Protein AF-A0A3N5T4Q2-F1 (afdb_monomer_lite)

Radius of gyration: 25.0 Å; chains: 1; bounding box: 55×41×97 Å

Foldseek 3Di:
DVVVVVVPPPPVPPDDFQPDADPVRHGDHDDDLLVVLLCLLQPQDCDDDPVDHNVVSLVVLLVSLLVCLQPPVPSLLVSLLCCVPVSVGALSSLLSLLNNVVSPLVSSLVCVCSRQPAQVSLQSSQVCQCDPSHPDHQDPSNLVSSLVVLLVDALVRLVVQLDDDPGGGPLNSCVVSVRDHPDLLSVLSNCCSNPVPCSVVPHDCVSRVVVVVVVVVVVVVVPDDDD

Structure (mmCIF, N/CA/C/O backbone):
data_AF-A0A3N5T4Q2-F1
#
_entry.id   AF-A0A3N5T4Q2-F1
#
loop_
_atom_site.group_PDB
_atom_site.id
_atom_site.type_symbol
_atom_site.label_atom_id
_atom_site.label_alt_id
_atom_site.label_comp_id
_atom_site.label_asym_id
_atom_site.label_entity_id
_atom_site.label_seq_id
_atom_site.pdbx_PDB_ins_code
_atom_site.Cartn_x
_atom_site.Cartn_y
_atom_site.Cartn_z
_atom_site.occupancy
_atom_site.B_iso_or_equiv
_atom_site.auth_seq_id
_atom_site.auth_comp_id
_atom_site.auth_asym_id
_atom_site.auth_atom_id
_atom_site.pdbx_PDB_model_num
ATOM 1 N N . MET A 1 1 ? 29.858 -24.734 -57.777 1.00 49.41 1 MET A N 1
ATOM 2 C CA . MET A 1 1 ? 29.505 -24.842 -56.340 1.00 49.41 1 MET A CA 1
ATOM 3 C C . MET A 1 1 ? 28.605 -23.717 -55.814 1.00 49.41 1 MET A C 1
ATOM 5 O O . MET A 1 1 ? 27.871 -23.967 -54.870 1.00 49.41 1 MET A O 1
ATOM 9 N N . ALA A 1 2 ? 28.557 -22.532 -56.439 1.00 50.44 2 ALA A N 1
ATOM 10 C CA . ALA A 1 2 ? 27.717 -21.407 -55.989 1.00 50.44 2 ALA A CA 1
ATOM 11 C C . ALA A 1 2 ? 26.186 -21.649 -56.023 1.00 50.44 2 ALA A C 1
ATOM 13 O O . ALA A 1 2 ? 25.445 -20.974 -55.324 1.00 50.44 2 ALA A O 1
ATOM 14 N N . ARG A 1 3 ? 25.703 -22.638 -56.790 1.00 52.69 3 ARG A N 1
ATOM 15 C CA . ARG A 1 3 ? 24.266 -22.946 -56.961 1.00 52.69 3 ARG A CA 1
ATOM 16 C C . ARG A 1 3 ? 23.651 -23.853 -55.881 1.00 52.69 3 ARG A C 1
ATOM 18 O O . ARG A 1 3 ? 22.444 -24.060 -55.895 1.00 52.69 3 ARG A O 1
ATOM 25 N N . VAL A 1 4 ? 24.462 -24.423 -54.984 1.00 51.88 4 VAL A N 1
ATOM 26 C CA . VAL A 1 4 ? 23.983 -25.317 -53.904 1.00 51.88 4 VAL A CA 1
ATOM 27 C C . VAL A 1 4 ? 23.662 -24.531 -52.628 1.00 51.88 4 VAL A C 1
ATOM 29 O O . VAL A 1 4 ? 22.754 -24.904 -51.893 1.00 51.88 4 VAL A O 1
ATOM 32 N N . LEU A 1 5 ? 24.346 -23.405 -52.405 1.00 48.56 5 LEU A N 1
ATOM 33 C CA . LEU A 1 5 ? 24.173 -22.566 -51.214 1.00 48.56 5 LEU A CA 1
ATOM 34 C C . LEU A 1 5 ? 22.866 -21.756 -51.219 1.00 48.56 5 LEU A C 1
ATOM 36 O O . LEU A 1 5 ? 22.391 -21.394 -50.154 1.00 48.56 5 LEU A O 1
ATOM 40 N N . ASP A 1 6 ? 22.267 -21.527 -52.389 1.00 49.66 6 ASP A N 1
ATOM 41 C CA . ASP A 1 6 ? 21.032 -20.739 -52.549 1.00 49.66 6 ASP A CA 1
ATOM 42 C C . ASP A 1 6 ? 19.752 -21.565 -52.287 1.00 49.66 6 ASP A C 1
ATOM 44 O O . ASP A 1 6 ? 18.675 -21.026 -52.051 1.00 49.66 6 ASP A O 1
ATOM 48 N N . LYS A 1 7 ? 19.859 -22.905 -52.312 1.00 50.28 7 LYS A N 1
ATOM 49 C CA . LYS A 1 7 ? 18.736 -23.830 -52.056 1.00 50.28 7 LYS A CA 1
ATOM 50 C C . LYS A 1 7 ? 18.492 -24.103 -50.574 1.00 50.28 7 LYS A C 1
ATOM 52 O O . LYS A 1 7 ? 17.395 -24.511 -50.204 1.00 50.28 7 LYS A O 1
AT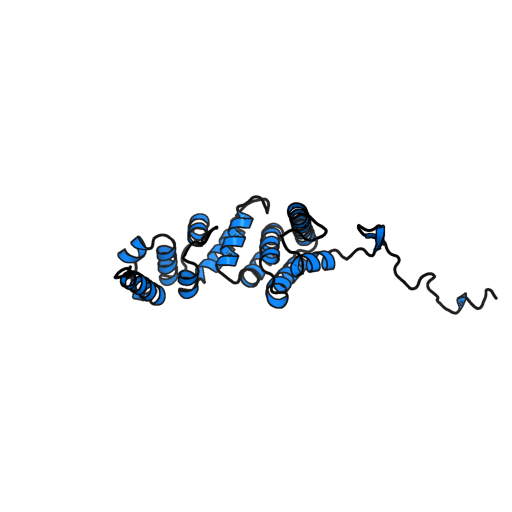OM 57 N N . PHE A 1 8 ? 19.494 -23.882 -49.733 1.00 55.12 8 PHE A N 1
ATOM 58 C CA . PHE A 1 8 ? 19.323 -23.897 -48.292 1.00 55.12 8 PHE A CA 1
ATOM 59 C C . PHE A 1 8 ? 19.179 -22.449 -47.866 1.00 55.12 8 PHE A C 1
ATOM 61 O O . PHE A 1 8 ? 20.144 -21.698 -47.929 1.00 55.12 8 PHE A O 1
ATOM 68 N N . ASN A 1 9 ? 17.976 -22.058 -47.453 1.00 50.41 9 ASN A N 1
ATOM 69 C CA . ASN A 1 9 ? 17.659 -20.745 -46.897 1.00 50.41 9 ASN A CA 1
ATOM 70 C C . ASN A 1 9 ? 18.360 -20.561 -45.531 1.00 50.41 9 ASN A C 1
ATOM 72 O O . ASN A 1 9 ? 17.732 -20.417 -44.483 1.00 50.41 9 ASN A O 1
ATOM 76 N N . LEU A 1 10 ? 19.689 -20.660 -45.527 1.00 53.88 10 LEU A N 1
ATOM 77 C CA . LEU A 1 10 ? 20.561 -20.427 -44.396 1.00 53.88 10 LEU A CA 1
ATOM 78 C C . LEU A 1 10 ? 20.582 -18.918 -44.222 1.00 53.88 10 LEU A C 1
ATOM 80 O O . LEU A 1 10 ? 21.396 -18.215 -44.823 1.00 53.88 10 LEU A O 1
ATOM 84 N N . ARG A 1 11 ? 19.651 -18.410 -43.405 1.00 51.59 11 ARG A N 1
ATOM 85 C CA . ARG A 1 11 ? 19.789 -17.086 -42.794 1.00 51.59 11 ARG A CA 1
ATOM 86 C C . ARG A 1 11 ? 21.253 -16.953 -42.374 1.00 51.59 11 ARG A C 1
ATOM 88 O O . ARG A 1 11 ? 21.720 -17.760 -41.574 1.00 51.59 11 ARG A O 1
ATOM 95 N N . LYS A 1 12 ? 21.978 -15.980 -42.946 1.00 55.22 12 LYS A N 1
ATOM 96 C CA . LYS A 1 12 ? 23.439 -15.828 -42.777 1.00 55.22 12 LYS A CA 1
ATOM 97 C C . LYS A 1 12 ? 23.883 -15.813 -41.309 1.00 55.22 12 LYS A C 1
ATOM 99 O O . LYS A 1 12 ? 25.033 -16.129 -41.043 1.00 55.22 12 LYS A O 1
ATOM 104 N N . HIS A 1 13 ? 22.971 -15.547 -40.374 1.00 56.22 13 HIS A N 1
ATOM 105 C CA . HIS A 1 13 ? 23.073 -15.978 -38.983 1.00 56.22 13 HIS A CA 1
ATOM 106 C C . HIS A 1 13 ? 21.688 -16.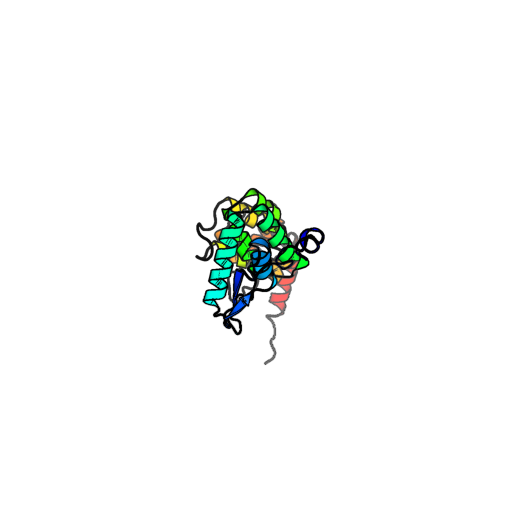445 -38.495 1.00 56.22 13 HIS A C 1
ATOM 108 O O . HIS A 1 13 ? 20.766 -15.630 -38.474 1.00 56.22 13 HIS A O 1
ATOM 114 N N . PRO A 1 14 ? 21.493 -17.724 -38.119 1.00 59.47 14 PRO A N 1
ATOM 115 C CA . PRO A 1 14 ? 20.212 -18.200 -37.584 1.00 59.47 14 PRO A CA 1
ATOM 116 C C . PRO A 1 14 ? 19.947 -17.717 -36.148 1.00 59.47 14 PRO A C 1
ATOM 118 O O . PRO A 1 14 ? 18.832 -17.865 -35.654 1.00 59.47 14 PRO A O 1
ATOM 121 N N . TYR A 1 15 ? 20.950 -17.121 -35.499 1.00 66.88 15 TYR A N 1
ATOM 122 C CA . TYR A 1 15 ? 20.890 -16.638 -34.124 1.00 66.88 15 TYR A CA 1
ATOM 123 C C . TYR A 1 15 ? 20.860 -15.112 -34.075 1.00 66.88 15 TYR A C 1
ATOM 125 O O . TYR A 1 15 ? 21.542 -14.440 -34.856 1.00 66.88 15 TYR A O 1
ATOM 133 N N . VAL A 1 16 ? 20.092 -14.579 -33.123 1.00 74.19 16 VAL A N 1
ATOM 134 C CA . VAL A 1 16 ? 20.125 -13.159 -32.762 1.00 74.19 16 VAL A CA 1
ATOM 135 C C . VAL A 1 16 ? 21.537 -12.834 -32.272 1.00 74.19 16 VAL A C 1
ATOM 137 O O . VAL A 1 16 ? 22.106 -13.577 -31.471 1.00 74.19 16 VAL A O 1
ATOM 140 N N . ARG A 1 17 ? 22.135 -11.760 -32.796 1.00 80.62 17 ARG A N 1
ATOM 141 C CA . ARG A 1 17 ? 23.439 -11.287 -32.321 1.00 80.62 17 ARG A CA 1
ATOM 142 C C . ARG A 1 17 ? 23.249 -10.538 -31.010 1.00 80.62 17 ARG A C 1
ATOM 144 O O . ARG A 1 17 ? 22.280 -9.801 -30.874 1.00 80.62 17 ARG A O 1
ATOM 151 N N . ALA A 1 18 ? 24.189 -10.724 -30.091 1.00 84.50 18 ALA A N 1
ATOM 152 C CA . ALA A 1 18 ? 24.268 -9.918 -28.883 1.00 84.50 18 ALA A CA 1
ATOM 153 C C . ALA A 1 18 ? 24.311 -8.427 -29.250 1.00 84.50 18 ALA A C 1
ATOM 155 O O . ALA A 1 18 ? 25.052 -8.025 -30.151 1.00 84.50 18 ALA A O 1
ATOM 156 N N . ASP A 1 19 ? 23.508 -7.636 -28.555 1.00 87.50 19 ASP A N 1
ATOM 157 C CA . ASP A 1 19 ? 23.305 -6.202 -28.763 1.00 87.50 19 ASP A CA 1
ATOM 158 C C . ASP A 1 19 ? 23.772 -5.367 -27.558 1.00 87.50 19 ASP A C 1
ATOM 160 O O . ASP A 1 19 ? 23.730 -4.138 -27.599 1.00 87.50 19 ASP A O 1
ATOM 164 N N . ARG A 1 20 ? 24.292 -6.015 -26.504 1.00 87.00 20 ARG A N 1
ATOM 165 C CA . ARG A 1 20 ? 24.829 -5.360 -25.305 1.00 87.00 20 ARG A CA 1
ATOM 166 C C . ARG A 1 20 ? 26.083 -6.063 -24.780 1.00 87.00 20 ARG A C 1
ATOM 168 O O . ARG A 1 20 ? 26.328 -7.231 -25.068 1.00 87.00 20 ARG A O 1
ATOM 175 N N . ILE A 1 21 ? 26.860 -5.377 -23.946 1.00 88.25 21 ILE A N 1
ATOM 176 C CA . ILE A 1 21 ? 27.983 -5.946 -23.186 1.00 88.25 21 ILE A CA 1
ATOM 177 C C . ILE A 1 21 ? 27.629 -5.902 -21.693 1.00 88.25 21 ILE A C 1
ATOM 179 O O . ILE A 1 21 ? 27.076 -4.907 -21.219 1.00 88.25 21 ILE A O 1
ATOM 183 N N . ASN A 1 22 ? 27.884 -6.989 -20.962 1.00 87.25 22 ASN A N 1
ATOM 184 C CA . ASN A 1 22 ? 27.646 -7.048 -19.518 1.00 87.25 22 ASN A CA 1
ATOM 185 C C . ASN A 1 22 ? 28.765 -6.318 -18.729 1.00 87.25 22 ASN A C 1
ATOM 187 O O . ASN A 1 22 ? 29.771 -5.929 -19.322 1.00 87.25 22 ASN A O 1
ATOM 191 N N . PRO A 1 23 ? 28.632 -6.129 -17.402 1.00 80.62 23 PRO A N 1
ATOM 192 C CA . PRO A 1 23 ? 29.663 -5.458 -16.598 1.00 80.62 23 PRO A CA 1
ATOM 193 C C . PRO A 1 23 ? 31.059 -6.105 -16.661 1.00 80.62 23 PRO A C 1
ATOM 195 O O . PRO A 1 23 ? 32.055 -5.415 -16.488 1.00 80.62 23 PRO A O 1
ATOM 198 N N . GLU A 1 24 ? 31.131 -7.401 -16.967 1.00 86.62 24 GLU A N 1
ATOM 199 C CA . GLU A 1 24 ? 32.369 -8.183 -17.098 1.00 86.62 24 GLU A CA 1
ATOM 200 C C . GLU A 1 24 ? 32.948 -8.168 -18.530 1.00 86.62 24 GLU A C 1
ATOM 202 O O . GLU A 1 24 ? 33.890 -8.892 -18.840 1.00 86.62 24 GLU A O 1
ATOM 207 N N . GLY A 1 25 ? 32.384 -7.369 -19.443 1.00 86.31 25 GLY A N 1
ATOM 208 C CA . GLY A 1 25 ? 32.911 -7.216 -20.802 1.00 86.31 25 GLY A CA 1
ATOM 209 C C . GLY A 1 25 ? 32.484 -8.298 -21.801 1.00 86.31 25 GLY A C 1
ATOM 210 O O . GLY A 1 25 ? 32.987 -8.319 -22.925 1.00 86.31 25 GLY A O 1
ATOM 211 N N . PHE A 1 26 ? 31.540 -9.175 -21.449 1.00 88.75 26 PHE A N 1
ATOM 212 C CA . PHE A 1 26 ? 31.077 -10.260 -22.321 1.00 88.75 26 PHE A CA 1
ATOM 213 C C . PHE A 1 26 ? 29.796 -9.906 -23.100 1.00 88.75 26 PHE A C 1
ATOM 215 O O . PHE A 1 26 ? 28.945 -9.169 -22.586 1.00 88.75 26 PHE A O 1
ATOM 222 N N . PRO A 1 27 ? 29.610 -10.452 -24.323 1.00 89.94 27 PRO A N 1
ATOM 223 C CA . PRO A 1 27 ? 28.394 -10.252 -25.110 1.00 89.94 27 PRO A CA 1
ATOM 224 C C . PRO A 1 27 ? 27.130 -10.703 -24.367 1.00 89.94 27 PRO A C 1
ATOM 226 O O . PRO A 1 27 ? 27.091 -11.770 -23.759 1.00 89.94 27 PRO A O 1
ATOM 229 N N . SER A 1 28 ? 26.079 -9.894 -24.447 1.00 87.00 28 SER A N 1
ATOM 230 C CA . SER A 1 28 ? 24.795 -10.096 -23.773 1.00 87.00 28 SER A CA 1
ATOM 231 C C . SER A 1 28 ? 23.635 -9.555 -24.615 1.00 87.00 28 SER A C 1
ATOM 233 O O . SER A 1 28 ? 23.850 -8.891 -25.630 1.00 87.00 28 SER A O 1
ATOM 235 N N . PHE A 1 29 ? 22.409 -9.858 -24.189 1.00 86.25 29 PHE A N 1
ATOM 236 C CA . PHE A 1 29 ? 21.184 -9.454 -24.876 1.00 86.25 29 PHE A CA 1
ATOM 237 C C . PHE A 1 29 ? 20.414 -8.412 -24.068 1.00 86.25 29 PHE A C 1
ATOM 239 O O . PHE A 1 29 ? 20.303 -8.526 -22.841 1.00 86.25 29 PHE A O 1
ATOM 246 N N . GLN A 1 30 ? 19.859 -7.418 -24.751 1.00 85.00 30 GLN A N 1
ATOM 247 C CA . GLN A 1 30 ? 18.925 -6.474 -24.170 1.00 85.00 30 GLN A CA 1
ATOM 248 C C . GLN A 1 30 ? 17.564 -7.149 -23.967 1.00 85.00 30 GLN A C 1
ATOM 250 O O . GLN A 1 30 ? 17.015 -7.782 -24.866 1.00 85.00 30 GLN A O 1
ATOM 255 N N . ARG A 1 31 ? 17.029 -7.030 -22.749 1.00 85.94 31 ARG A N 1
ATOM 256 C CA . ARG A 1 31 ? 15.659 -7.459 -22.445 1.00 85.94 31 ARG A CA 1
ATOM 257 C C . ARG A 1 31 ? 14.670 -6.473 -23.048 1.00 85.94 31 ARG A C 1
ATOM 259 O O . ARG A 1 31 ? 14.986 -5.287 -23.155 1.00 85.94 31 ARG A O 1
ATOM 266 N N . SER A 1 32 ? 13.474 -6.955 -23.375 1.00 90.81 32 SER A N 1
ATOM 267 C CA . SER A 1 32 ? 12.349 -6.055 -23.644 1.00 90.81 32 SER A CA 1
ATOM 268 C C . SER A 1 32 ? 12.025 -5.205 -22.410 1.00 90.81 32 SER A C 1
ATOM 270 O O . SER A 1 32 ? 12.337 -5.592 -21.277 1.00 90.81 32 SER A O 1
ATOM 272 N N . ASP A 1 33 ? 11.384 -4.054 -22.616 1.00 90.62 33 ASP A N 1
ATOM 273 C CA . ASP A 1 33 ? 10.972 -3.171 -21.519 1.00 90.62 33 ASP A CA 1
ATOM 274 C C . ASP A 1 33 ? 10.011 -3.904 -20.563 1.00 90.62 33 ASP A C 1
ATOM 276 O O . ASP A 1 33 ? 10.106 -3.759 -19.343 1.00 90.62 33 ASP A O 1
ATOM 280 N N . GLU A 1 34 ? 9.118 -4.736 -21.103 1.00 93.88 34 GLU A N 1
ATOM 281 C CA . GLU A 1 34 ? 8.175 -5.573 -20.362 1.00 93.88 34 GLU A CA 1
ATOM 282 C C . GLU A 1 34 ? 8.878 -6.621 -19.495 1.00 93.88 34 GLU A C 1
ATOM 284 O O . GLU A 1 34 ? 8.552 -6.770 -18.314 1.00 93.88 34 GLU A O 1
ATOM 289 N N . GLU A 1 35 ? 9.857 -7.336 -20.054 1.00 92.44 35 GLU A N 1
ATOM 290 C CA . GLU A 1 35 ? 10.643 -8.327 -19.314 1.00 92.44 35 GLU A CA 1
ATOM 291 C C . GLU A 1 35 ? 11.520 -7.669 -18.254 1.00 92.44 35 GLU A C 1
ATOM 293 O O . GLU A 1 35 ? 11.611 -8.182 -17.140 1.00 92.44 35 GLU A O 1
ATOM 298 N N . ALA A 1 36 ? 12.142 -6.529 -18.566 1.00 90.94 36 ALA A N 1
ATOM 299 C CA . ALA A 1 36 ? 12.924 -5.763 -17.603 1.00 90.94 36 ALA A CA 1
ATOM 300 C C . ALA A 1 36 ? 12.044 -5.282 -16.439 1.00 90.94 36 ALA A C 1
ATOM 302 O O . ALA A 1 36 ? 12.432 -5.400 -15.275 1.00 90.94 36 ALA A O 1
ATOM 303 N N . TYR A 1 37 ? 10.829 -4.811 -16.735 1.00 95.00 37 TYR A N 1
ATOM 304 C CA . TYR A 1 37 ? 9.871 -4.393 -15.718 1.00 95.00 37 TYR A CA 1
ATOM 305 C C . TYR A 1 37 ? 9.411 -5.558 -14.836 1.00 95.00 37 TYR A C 1
ATOM 307 O O . TYR A 1 37 ? 9.404 -5.440 -13.611 1.00 95.00 37 TYR A O 1
ATOM 315 N N . LEU A 1 38 ? 9.069 -6.703 -15.434 1.00 94.75 38 LEU A N 1
ATOM 316 C CA . LEU A 1 38 ? 8.696 -7.904 -14.685 1.00 94.75 38 LEU A CA 1
ATOM 317 C C . LEU A 1 38 ? 9.852 -8.440 -13.843 1.00 94.75 38 LEU A C 1
ATOM 319 O O . LEU A 1 38 ? 9.634 -8.821 -12.696 1.00 94.75 38 LEU A O 1
ATOM 323 N N . GLN A 1 39 ? 11.073 -8.438 -14.379 1.00 91.25 39 GLN A N 1
ATOM 324 C CA . GLN A 1 39 ? 12.263 -8.817 -13.628 1.00 91.25 39 GLN A CA 1
ATOM 325 C C . GLN A 1 39 ? 12.399 -7.931 -12.389 1.00 91.25 39 GLN A C 1
ATOM 327 O O . GLN A 1 39 ? 12.512 -8.446 -11.281 1.00 91.25 39 GLN A O 1
ATOM 332 N N . VAL A 1 40 ? 12.307 -6.608 -12.543 1.00 90.44 40 VAL A N 1
ATOM 333 C CA . VAL A 1 40 ? 12.393 -5.702 -11.395 1.00 90.44 40 VAL A CA 1
ATOM 334 C C . VAL A 1 40 ? 11.270 -5.938 -10.391 1.00 90.44 40 VAL A C 1
ATOM 336 O O . VAL A 1 40 ? 11.532 -6.038 -9.195 1.00 90.44 40 VAL A O 1
ATOM 339 N N . LEU A 1 41 ? 10.037 -6.118 -10.860 1.00 92.69 41 LEU A N 1
ATOM 340 C CA . LEU A 1 41 ? 8.903 -6.390 -9.983 1.00 92.69 41 LEU A CA 1
ATOM 341 C C . LEU A 1 41 ? 9.041 -7.683 -9.175 1.00 92.69 41 LEU A C 1
ATOM 343 O O . LEU A 1 41 ? 8.506 -7.734 -8.072 1.00 92.69 41 LEU A O 1
ATOM 347 N N . LEU A 1 42 ? 9.687 -8.713 -9.732 1.00 91.69 42 LEU A N 1
ATOM 348 C CA . LEU A 1 42 ? 9.719 -10.069 -9.175 1.00 91.69 42 LEU A CA 1
ATOM 349 C C . LEU A 1 42 ? 11.018 -10.417 -8.450 1.00 91.69 42 LEU A C 1
ATOM 351 O O . LEU A 1 42 ? 11.008 -11.288 -7.585 1.00 91.69 42 LEU A O 1
ATOM 355 N N . THR A 1 43 ? 12.134 -9.793 -8.824 1.00 82.56 43 THR A N 1
ATOM 356 C CA . THR A 1 43 ? 13.463 -10.200 -8.349 1.00 82.56 43 THR A CA 1
ATOM 357 C C . THR A 1 43 ? 14.264 -9.073 -7.720 1.00 82.56 43 THR A C 1
ATOM 359 O O . THR A 1 43 ? 15.320 -9.348 -7.158 1.00 82.56 43 THR A O 1
ATOM 362 N N . ASN A 1 44 ? 13.839 -7.811 -7.839 1.00 68.81 44 ASN A N 1
ATOM 363 C CA . ASN A 1 44 ? 14.636 -6.706 -7.318 1.00 68.81 44 ASN A CA 1
ATOM 364 C C . ASN A 1 44 ? 14.450 -6.559 -5.804 1.00 68.81 44 ASN A C 1
ATOM 366 O O . ASN A 1 44 ? 13.367 -6.209 -5.325 1.00 68.81 44 ASN A O 1
ATOM 370 N N . THR A 1 45 ? 15.530 -6.786 -5.059 1.00 61.94 45 THR A N 1
ATOM 371 C CA . THR A 1 45 ? 15.640 -6.376 -3.663 1.00 61.94 45 THR A CA 1
ATOM 372 C C . THR A 1 45 ? 15.936 -4.884 -3.621 1.00 61.94 45 THR A C 1
ATOM 374 O O . THR A 1 45 ? 16.918 -4.429 -4.193 1.00 61.94 45 THR A O 1
ATOM 377 N N . LEU A 1 46 ? 15.123 -4.113 -2.899 1.00 58.34 46 LEU A N 1
ATOM 378 C CA . LEU A 1 46 ? 15.399 -2.690 -2.662 1.00 58.34 46 LEU A CA 1
ATOM 379 C C . LEU A 1 46 ? 16.650 -2.458 -1.791 1.00 58.34 46 LEU A C 1
ATOM 381 O O . LEU A 1 46 ? 16.994 -1.314 -1.550 1.00 58.34 46 LEU A O 1
ATOM 385 N N . THR A 1 47 ? 17.309 -3.530 -1.339 1.00 52.28 47 THR A N 1
ATOM 386 C CA . THR A 1 47 ? 18.605 -3.567 -0.651 1.00 52.28 47 THR A CA 1
ATOM 387 C C . THR A 1 47 ? 19.726 -3.941 -1.628 1.00 52.28 47 THR A C 1
ATOM 389 O O . THR A 1 47 ? 19.488 -4.683 -2.585 1.00 52.28 47 THR A O 1
ATOM 392 N N . GLY A 1 48 ? 20.956 -3.480 -1.375 1.00 42.44 48 GLY A N 1
ATOM 393 C CA . GLY A 1 48 ? 22.116 -3.739 -2.242 1.00 42.44 48 GLY A CA 1
ATOM 394 C C . GLY A 1 48 ? 22.342 -5.222 -2.587 1.00 42.44 48 GLY A C 1
ATOM 395 O O . GLY A 1 48 ? 22.104 -6.112 -1.770 1.00 42.44 48 GLY A O 1
ATOM 396 N N . THR A 1 49 ? 22.832 -5.483 -3.803 1.00 53.81 49 THR A N 1
ATOM 397 C CA . THR A 1 49 ? 23.263 -6.820 -4.258 1.00 53.81 49 THR A CA 1
ATOM 398 C C . THR A 1 49 ? 24.772 -6.831 -4.507 1.00 53.81 49 THR A C 1
ATOM 400 O O . THR A 1 49 ? 25.412 -5.782 -4.508 1.00 53.81 49 THR A O 1
ATOM 403 N N . PHE A 1 50 ? 25.358 -8.007 -4.759 1.00 40.91 50 PHE A N 1
ATOM 404 C CA . PHE A 1 50 ? 26.805 -8.171 -4.979 1.00 40.91 50 PHE A CA 1
ATOM 405 C C . PHE A 1 50 ? 27.389 -7.239 -6.064 1.00 40.91 50 PHE A C 1
ATOM 407 O O . PHE A 1 50 ? 28.557 -6.874 -5.980 1.00 40.91 50 PHE A O 1
ATOM 414 N N . TYR A 1 51 ? 26.581 -6.819 -7.048 1.00 40.66 51 TYR A N 1
ATOM 415 C CA . TYR A 1 51 ? 27.018 -5.989 -8.180 1.00 40.66 51 TYR A CA 1
ATOM 416 C C . TYR A 1 51 ? 26.442 -4.564 -8.198 1.00 40.66 51 TYR A C 1
ATOM 418 O O . TYR A 1 51 ? 26.766 -3.805 -9.109 1.00 40.66 51 TYR A O 1
ATOM 426 N N . ALA A 1 52 ? 25.578 -4.185 -7.249 1.00 52.62 52 ALA A N 1
ATOM 427 C CA . ALA A 1 52 ? 24.908 -2.885 -7.290 1.00 52.62 52 ALA A CA 1
ATOM 428 C C . ALA A 1 52 ? 24.604 -2.324 -5.896 1.00 52.62 52 ALA A C 1
ATOM 430 O O . ALA A 1 52 ? 24.112 -3.029 -5.010 1.00 52.62 52 ALA A O 1
ATOM 431 N N . GLN A 1 53 ? 24.869 -1.025 -5.733 1.00 58.00 53 GLN A N 1
ATOM 432 C CA . GLN A 1 53 ? 24.569 -0.281 -4.511 1.00 58.00 53 GLN A CA 1
ATOM 433 C C . GLN A 1 53 ? 23.059 -0.039 -4.374 1.00 58.00 53 GLN A C 1
ATOM 435 O O . GLN A 1 53 ? 22.343 0.109 -5.364 1.00 58.00 53 GLN A O 1
ATOM 440 N N . GLU A 1 54 ? 22.587 0.043 -3.131 1.00 60.91 54 GLU A N 1
ATOM 441 C CA . GLU A 1 54 ? 21.169 0.191 -2.776 1.00 60.91 54 GLU A CA 1
ATOM 442 C C . GLU A 1 54 ? 20.494 1.400 -3.447 1.00 60.91 54 GLU A C 1
ATOM 444 O O . GLU A 1 54 ? 19.413 1.283 -4.023 1.00 60.91 54 GLU A O 1
ATOM 449 N N . SER A 1 55 ? 21.172 2.550 -3.462 1.00 69.25 55 SER A N 1
ATOM 450 C CA . SER A 1 55 ? 20.670 3.781 -4.082 1.00 69.25 55 SER A CA 1
ATOM 451 C C . SER A 1 55 ? 20.516 3.666 -5.601 1.00 69.25 55 SER A C 1
ATOM 453 O O . SER A 1 55 ? 19.555 4.194 -6.160 1.00 69.25 55 SER A O 1
ATOM 455 N N . GLN A 1 56 ? 21.424 2.950 -6.267 1.00 74.38 56 GLN A N 1
ATOM 456 C CA . GLN A 1 56 ? 21.379 2.750 -7.713 1.00 74.38 56 GLN A CA 1
ATOM 457 C C . GLN A 1 56 ? 20.232 1.810 -8.104 1.00 74.38 56 GLN A C 1
ATOM 459 O O . GLN A 1 56 ? 19.450 2.142 -8.993 1.00 74.38 56 GLN A O 1
ATOM 464 N N . LEU A 1 57 ? 20.079 0.679 -7.404 1.00 75.69 57 LEU A N 1
ATOM 465 C CA . LEU A 1 57 ? 18.980 -0.265 -7.646 1.00 75.69 57 LEU A CA 1
ATOM 466 C C . LEU A 1 57 ? 17.614 0.384 -7.428 1.00 75.69 57 LEU A C 1
ATOM 468 O O . LEU A 1 57 ? 16.683 0.144 -8.199 1.00 75.69 57 LEU A O 1
ATOM 472 N N . LEU A 1 58 ? 17.503 1.231 -6.402 1.00 80.75 58 LEU A N 1
ATOM 473 C CA . LEU A 1 58 ? 16.300 2.008 -6.151 1.00 80.75 58 LEU A CA 1
ATOM 474 C C . LEU A 1 58 ? 16.015 2.971 -7.311 1.00 80.75 58 LEU A C 1
ATOM 476 O O . LEU A 1 58 ? 14.909 2.957 -7.846 1.00 80.75 58 LEU A O 1
ATOM 480 N N . GLN A 1 59 ? 16.997 3.769 -7.741 1.00 84.62 59 GLN A N 1
ATOM 481 C CA . GLN A 1 59 ? 16.825 4.717 -8.849 1.00 84.62 59 GLN A CA 1
ATOM 482 C C . GLN A 1 59 ? 16.429 4.027 -10.159 1.00 84.62 59 GLN A C 1
ATOM 484 O O . GLN A 1 59 ? 15.506 4.483 -10.836 1.00 84.62 59 GLN A O 1
ATOM 489 N N . GLU A 1 60 ? 17.070 2.906 -10.494 1.00 85.25 60 GLU A N 1
ATOM 490 C CA . GLU A 1 60 ? 16.729 2.102 -11.672 1.00 85.25 60 GLU A CA 1
ATOM 491 C C . GLU A 1 60 ? 15.294 1.557 -11.585 1.00 85.25 60 GLU A C 1
ATOM 493 O O . GLU A 1 60 ? 14.534 1.632 -12.555 1.00 85.25 60 GLU A O 1
ATOM 498 N N . SER A 1 61 ? 14.881 1.086 -10.403 1.00 88.38 61 SER A N 1
ATOM 499 C CA . SER A 1 61 ? 13.516 0.612 -10.151 1.00 88.38 61 SER A CA 1
ATOM 500 C C . SER A 1 61 ? 12.476 1.718 -10.347 1.00 88.38 61 SER A C 1
ATOM 502 O O . SER A 1 61 ? 11.470 1.526 -11.034 1.00 88.38 61 SER A O 1
ATOM 504 N N . LEU A 1 62 ? 12.729 2.902 -9.782 1.00 90.44 62 LEU A N 1
ATOM 505 C CA . LEU A 1 62 ? 11.843 4.061 -9.901 1.00 90.44 62 LEU A CA 1
ATOM 506 C C . LEU A 1 62 ? 11.727 4.536 -11.354 1.00 90.44 62 LEU A C 1
ATOM 508 O O . LEU A 1 62 ? 10.619 4.796 -11.828 1.00 90.44 62 LEU A O 1
ATOM 512 N N . ALA A 1 63 ? 12.840 4.575 -12.091 1.00 92.12 63 ALA A N 1
ATOM 513 C CA . ALA A 1 63 ? 12.847 4.927 -13.508 1.00 92.12 63 ALA A CA 1
ATOM 514 C C . ALA A 1 63 ? 12.031 3.936 -14.355 1.00 92.12 63 ALA A C 1
ATOM 516 O O . ALA A 1 63 ? 11.301 4.343 -15.264 1.00 92.12 63 ALA A O 1
ATOM 517 N N . LEU A 1 64 ? 12.099 2.640 -14.040 1.00 93.44 64 LEU A N 1
ATOM 518 C CA . LEU A 1 64 ? 11.313 1.618 -14.729 1.00 93.44 64 LEU A CA 1
ATOM 519 C C . LEU A 1 64 ? 9.815 1.747 -14.442 1.00 93.44 64 LEU A C 1
ATOM 521 O O . LEU A 1 64 ? 9.026 1.689 -15.387 1.00 93.44 64 LEU A O 1
ATOM 525 N N . HIS A 1 65 ? 9.412 1.997 -13.191 1.00 94.94 65 HIS A N 1
ATOM 526 C CA . HIS A 1 65 ? 8.013 2.306 -12.866 1.00 94.94 65 HIS A CA 1
ATOM 527 C C . HIS A 1 65 ? 7.515 3.545 -13.603 1.00 94.94 65 HIS A C 1
ATOM 529 O O . HIS A 1 65 ? 6.446 3.498 -14.216 1.00 94.94 65 HIS A O 1
ATOM 535 N N . ALA A 1 66 ? 8.295 4.627 -13.593 1.00 94.62 66 ALA A N 1
ATOM 536 C CA . ALA A 1 66 ? 7.963 5.850 -14.309 1.00 94.62 66 ALA A CA 1
ATOM 537 C C . ALA A 1 66 ? 7.789 5.598 -15.815 1.00 94.62 66 ALA A C 1
ATOM 539 O O . ALA A 1 66 ? 6.758 5.961 -16.376 1.00 94.62 66 ALA A O 1
ATOM 540 N N . SER A 1 67 ? 8.748 4.933 -16.472 1.00 95.81 67 SER A N 1
ATOM 541 C CA . SER A 1 67 ? 8.661 4.710 -17.922 1.00 95.81 67 SER A CA 1
ATOM 542 C C . SER A 1 67 ? 7.526 3.755 -18.289 1.00 95.81 67 SER A C 1
ATOM 544 O O . SER A 1 67 ? 6.782 4.022 -19.230 1.00 95.81 67 SER A O 1
ATOM 546 N N . MET A 1 68 ? 7.357 2.655 -17.545 1.00 97.19 68 MET A N 1
ATOM 547 C CA . MET A 1 68 ? 6.374 1.631 -17.889 1.00 97.19 68 MET A CA 1
ATOM 548 C C . MET A 1 68 ? 4.949 2.133 -17.684 1.00 97.19 68 MET A C 1
ATOM 550 O O . MET A 1 68 ? 4.106 1.932 -18.553 1.00 97.19 68 MET A O 1
ATOM 554 N N . THR A 1 69 ? 4.684 2.847 -16.589 1.00 96.44 69 THR A N 1
ATOM 555 C CA . THR A 1 69 ? 3.349 3.415 -16.348 1.00 96.44 69 THR A CA 1
ATOM 556 C C . THR A 1 69 ? 2.967 4.492 -17.362 1.00 96.44 69 THR A C 1
ATOM 558 O O . THR A 1 69 ? 1.786 4.624 -17.656 1.00 96.44 69 THR A O 1
ATOM 561 N N . GLN A 1 70 ? 3.929 5.218 -17.941 1.00 96.25 70 GLN A N 1
ATOM 562 C CA . GLN A 1 70 ? 3.656 6.196 -19.001 1.00 96.25 70 GLN A CA 1
ATOM 563 C C . GLN A 1 70 ? 3.470 5.548 -20.377 1.00 96.25 70 GLN A C 1
ATOM 565 O O . GLN A 1 70 ? 2.612 5.967 -21.149 1.00 96.25 70 GLN A O 1
ATOM 570 N N . ARG A 1 71 ? 4.274 4.528 -20.696 1.00 97.12 71 ARG A N 1
ATOM 571 C CA . ARG A 1 71 ? 4.275 3.874 -22.012 1.00 97.12 71 ARG A CA 1
ATOM 572 C C . ARG A 1 71 ? 3.109 2.900 -22.185 1.00 97.12 71 ARG A C 1
ATOM 574 O O . ARG A 1 71 ? 2.421 2.952 -23.198 1.00 97.12 71 ARG A O 1
ATOM 581 N N . ASP A 1 72 ? 2.912 2.007 -21.216 1.00 97.88 72 ASP A N 1
ATOM 582 C CA . ASP A 1 72 ? 1.838 1.009 -21.217 1.00 97.88 72 ASP A CA 1
ATOM 583 C C . ASP A 1 72 ? 1.282 0.824 -19.789 1.00 97.88 72 ASP A C 1
ATOM 585 O O . ASP A 1 72 ? 1.614 -0.137 -19.078 1.00 97.88 72 ASP A O 1
ATOM 589 N N . PRO A 1 73 ? 0.402 1.739 -19.337 1.00 97.88 73 PRO A N 1
ATOM 590 C CA . PRO A 1 73 ? -0.211 1.646 -18.014 1.00 97.88 73 PRO A CA 1
ATOM 591 C C . PRO A 1 73 ? -1.053 0.374 -17.847 1.00 97.88 73 PRO A C 1
ATOM 593 O O . PRO A 1 73 ? -1.189 -0.133 -16.731 1.00 97.88 73 PRO A O 1
ATOM 596 N N . ALA A 1 74 ? -1.600 -0.182 -18.934 1.00 98.38 74 ALA A N 1
ATOM 597 C CA . ALA A 1 74 ? -2.399 -1.398 -18.880 1.00 98.38 74 ALA A CA 1
ATOM 598 C C . ALA A 1 74 ? -1.526 -2.627 -18.595 1.00 98.38 74 ALA A C 1
ATOM 600 O O . ALA A 1 74 ? -1.911 -3.471 -17.777 1.00 98.38 74 ALA A O 1
ATOM 601 N N . PHE A 1 75 ? -0.360 -2.737 -19.237 1.00 98.44 75 PHE A N 1
ATOM 602 C CA . PHE A 1 75 ? 0.636 -3.752 -18.908 1.00 98.44 75 PHE A CA 1
ATOM 603 C C . PHE A 1 75 ? 1.147 -3.571 -17.482 1.00 98.44 75 PHE A C 1
ATOM 605 O O . PHE A 1 75 ? 1.110 -4.532 -16.710 1.00 98.44 75 PHE A O 1
ATOM 612 N N . ALA A 1 76 ? 1.513 -2.342 -17.095 1.00 98.31 76 ALA A N 1
ATOM 613 C CA . ALA A 1 76 ? 1.967 -2.041 -15.741 1.00 98.31 76 ALA A CA 1
ATOM 614 C C . ALA A 1 76 ? 0.950 -2.512 -14.690 1.00 98.31 76 ALA A C 1
ATOM 616 O O . ALA A 1 76 ? 1.301 -3.256 -13.778 1.00 98.31 76 ALA A O 1
ATOM 617 N N . ALA A 1 77 ? -0.330 -2.167 -14.855 1.00 98.62 77 ALA A N 1
ATOM 618 C CA . ALA A 1 77 ? -1.398 -2.556 -13.937 1.00 98.62 77 ALA A CA 1
ATOM 619 C C . ALA A 1 77 ? -1.536 -4.084 -13.796 1.00 98.62 77 ALA A C 1
ATOM 621 O O . ALA A 1 77 ? -1.655 -4.595 -12.679 1.00 98.62 77 ALA A O 1
ATOM 622 N N . ARG A 1 78 ? -1.489 -4.833 -14.908 1.00 98.56 78 ARG A N 1
ATOM 623 C CA . ARG A 1 78 ? -1.534 -6.308 -14.872 1.00 98.56 78 ARG A CA 1
ATOM 624 C C . ARG A 1 78 ? -0.295 -6.892 -14.192 1.00 98.56 78 ARG A C 1
ATOM 626 O O . ARG A 1 78 ? -0.432 -7.802 -13.376 1.00 98.56 78 ARG A O 1
ATOM 633 N N . ALA A 1 79 ? 0.883 -6.355 -14.497 1.00 98.25 79 ALA A N 1
ATOM 634 C CA . ALA A 1 79 ? 2.153 -6.801 -13.939 1.00 98.25 79 ALA A CA 1
ATOM 635 C C . ALA A 1 79 ? 2.229 -6.576 -12.419 1.00 98.25 79 ALA A C 1
ATOM 637 O O . ALA A 1 79 ? 2.649 -7.476 -11.699 1.00 98.25 79 ALA A O 1
ATOM 638 N N . LEU A 1 80 ? 1.744 -5.436 -11.912 1.00 98.44 80 LEU A N 1
ATOM 639 C CA . LEU A 1 80 ? 1.687 -5.148 -10.470 1.00 98.44 80 LEU A CA 1
ATOM 640 C C . LEU A 1 80 ? 0.806 -6.151 -9.722 1.00 98.44 80 LEU A C 1
ATOM 642 O O . LEU A 1 80 ? 1.206 -6.698 -8.694 1.00 98.44 80 LEU A O 1
ATOM 646 N N . VAL A 1 81 ? -0.381 -6.434 -10.263 1.00 98.50 81 VAL A N 1
ATOM 647 C CA . VAL A 1 81 ? -1.293 -7.431 -9.690 1.00 98.50 81 VAL A CA 1
ATOM 648 C C . VAL A 1 81 ? -0.659 -8.820 -9.710 1.00 98.50 81 VAL A C 1
ATOM 650 O O . VAL A 1 81 ? -0.737 -9.534 -8.711 1.00 98.50 81 VAL A O 1
ATOM 653 N N . TYR A 1 82 ? -0.024 -9.201 -10.820 1.00 98.25 82 TYR A N 1
ATOM 654 C CA . TYR A 1 82 ? 0.667 -10.483 -10.935 1.00 98.25 82 TYR A CA 1
ATOM 655 C C . TYR A 1 82 ? 1.803 -10.603 -9.912 1.00 98.25 82 TYR A C 1
ATOM 657 O O . TYR A 1 82 ? 1.846 -11.569 -9.152 1.00 98.25 82 TYR A O 1
ATOM 665 N N . ALA A 1 83 ? 2.674 -9.599 -9.828 1.00 96.75 83 ALA A N 1
ATOM 666 C CA . ALA A 1 83 ? 3.789 -9.584 -8.891 1.00 96.75 83 ALA A CA 1
ATOM 667 C C . ALA A 1 83 ? 3.318 -9.658 -7.433 1.00 96.75 83 ALA A C 1
ATOM 669 O O . ALA A 1 83 ? 3.919 -10.380 -6.641 1.00 96.75 83 ALA A O 1
ATOM 670 N N . ARG A 1 84 ? 2.206 -8.992 -7.086 1.00 96.75 84 ARG A N 1
ATOM 671 C CA . ARG A 1 84 ? 1.646 -9.051 -5.731 1.00 96.75 84 ARG A CA 1
ATOM 672 C C . ARG A 1 84 ? 1.066 -10.418 -5.376 1.00 96.75 84 ARG A C 1
ATOM 674 O O . ARG A 1 84 ? 1.310 -10.911 -4.282 1.00 96.75 84 ARG A O 1
ATOM 681 N N . ASN A 1 85 ? 0.270 -10.996 -6.275 1.00 96.88 85 ASN A N 1
ATOM 682 C CA . ASN A 1 85 ? -0.589 -12.141 -5.950 1.00 96.88 85 ASN A CA 1
ATOM 683 C C . ASN A 1 85 ? 0.025 -13.496 -6.330 1.00 96.88 85 ASN A C 1
ATOM 685 O O . ASN A 1 85 ? -0.233 -14.488 -5.660 1.00 96.88 85 ASN A O 1
ATOM 689 N N . ALA A 1 86 ? 0.819 -13.547 -7.401 1.00 95.94 86 ALA A N 1
ATOM 690 C CA . ALA A 1 86 ? 1.491 -14.762 -7.866 1.00 95.94 86 ALA A CA 1
ATOM 691 C C . ALA A 1 86 ? 3.003 -14.706 -7.612 1.00 95.94 86 ALA A C 1
ATOM 693 O O . ALA A 1 86 ? 3.600 -15.702 -7.217 1.00 95.94 86 ALA A O 1
ATOM 694 N N . GLY A 1 87 ? 3.612 -13.529 -7.789 1.00 92.00 87 GLY A N 1
ATOM 695 C CA . GLY A 1 87 ? 5.028 -13.302 -7.491 1.00 92.00 87 GLY A CA 1
ATOM 696 C C . GLY A 1 87 ? 5.348 -13.166 -6.001 1.00 92.00 87 GLY A C 1
ATOM 697 O O . GLY A 1 87 ? 6.517 -13.180 -5.639 1.00 92.00 87 GLY A O 1
ATOM 698 N N . MET A 1 88 ? 4.329 -13.031 -5.142 1.00 91.31 88 MET A N 1
ATOM 699 C CA . MET A 1 88 ? 4.453 -12.851 -3.688 1.00 91.31 88 MET A CA 1
ATOM 700 C C . MET A 1 88 ? 5.312 -11.645 -3.268 1.00 91.31 88 MET A C 1
ATOM 702 O O . MET A 1 88 ? 5.820 -11.585 -2.149 1.00 91.31 88 MET A O 1
ATOM 706 N N . MET A 1 89 ? 5.454 -10.654 -4.149 1.00 93.62 89 MET A N 1
ATOM 707 C CA . MET A 1 89 ? 6.222 -9.441 -3.882 1.00 93.62 89 MET A CA 1
ATOM 708 C C . MET A 1 89 ? 5.363 -8.395 -3.182 1.00 93.62 89 MET A C 1
ATOM 710 O O . MET A 1 89 ? 4.156 -8.306 -3.406 1.00 93.62 89 MET A O 1
ATOM 714 N N . ARG A 1 90 ? 5.976 -7.589 -2.310 1.00 91.56 90 ARG A N 1
ATOM 715 C CA . ARG A 1 90 ? 5.262 -6.583 -1.505 1.00 91.56 90 ARG A CA 1
ATOM 716 C C . ARG A 1 90 ? 5.590 -5.153 -1.927 1.00 91.56 90 ARG A C 1
ATOM 718 O O . ARG A 1 90 ? 4.732 -4.486 -2.492 1.00 91.56 90 ARG A O 1
ATOM 725 N N . MET A 1 91 ? 6.823 -4.701 -1.699 1.00 91.62 91 MET A N 1
ATOM 726 C CA . MET A 1 91 ? 7.181 -3.283 -1.857 1.00 91.62 91 MET A CA 1
ATOM 727 C C . MET A 1 91 ? 7.157 -2.800 -3.310 1.00 91.62 91 MET A C 1
ATOM 729 O O . MET A 1 91 ? 6.593 -1.747 -3.588 1.00 91.62 91 MET A O 1
ATOM 733 N N . GLN A 1 92 ? 7.700 -3.582 -4.246 1.00 93.00 92 GLN A N 1
ATOM 734 C CA . GLN A 1 92 ? 7.761 -3.203 -5.663 1.00 93.00 92 GLN A CA 1
ATOM 735 C C . GLN A 1 92 ? 6.362 -2.955 -6.274 1.00 93.00 92 GLN A C 1
ATOM 737 O O . GLN A 1 92 ? 6.145 -1.897 -6.872 1.00 93.00 92 GLN A O 1
ATOM 742 N N . PRO A 1 93 ? 5.357 -3.839 -6.069 1.00 96.44 93 PRO A N 1
ATOM 743 C CA . PRO A 1 93 ? 3.982 -3.544 -6.467 1.00 96.44 93 PRO A CA 1
ATOM 744 C C . PRO A 1 93 ? 3.389 -2.274 -5.844 1.00 96.44 93 PRO A C 1
ATOM 746 O O . PRO A 1 93 ? 2.658 -1.555 -6.522 1.00 96.44 93 PRO A O 1
ATOM 749 N N . ILE A 1 94 ? 3.692 -1.982 -4.575 1.00 95.81 94 ILE A N 1
ATOM 750 C CA . ILE A 1 94 ? 3.172 -0.796 -3.877 1.00 95.81 94 ILE A CA 1
ATOM 751 C C . ILE A 1 94 ? 3.763 0.490 -4.473 1.00 95.81 94 ILE A C 1
ATOM 753 O O . ILE A 1 94 ? 3.019 1.424 -4.777 1.00 95.81 94 ILE A O 1
ATOM 757 N N . VAL A 1 95 ? 5.078 0.524 -4.707 1.00 94.25 95 VAL A N 1
ATOM 758 C CA . VAL A 1 95 ? 5.756 1.659 -5.356 1.00 94.25 95 VAL A CA 1
ATOM 759 C C . VAL A 1 95 ? 5.209 1.866 -6.768 1.00 94.25 95 VAL A C 1
ATOM 761 O O . VAL A 1 95 ? 4.796 2.970 -7.123 1.00 94.25 95 VAL A O 1
ATOM 764 N N . GLY A 1 96 ? 5.118 0.800 -7.566 1.00 95.62 96 GLY A N 1
ATOM 765 C CA . GLY A 1 96 ? 4.572 0.889 -8.918 1.00 95.62 96 GLY A CA 1
ATOM 766 C C . GLY A 1 96 ? 3.103 1.321 -8.962 1.00 95.62 96 GLY A 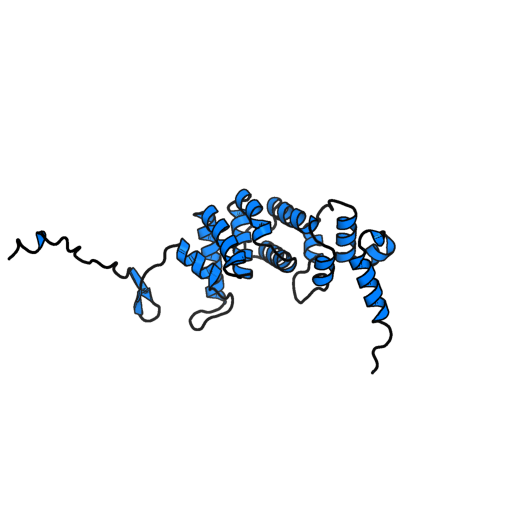C 1
ATOM 767 O O . GLY A 1 96 ? 2.707 2.045 -9.876 1.00 95.62 96 GLY A O 1
ATOM 768 N N . LEU A 1 97 ? 2.297 0.956 -7.957 1.00 97.62 97 LEU A N 1
ATOM 769 C CA . LEU A 1 97 ? 0.920 1.438 -7.822 1.00 97.62 97 LEU A CA 1
ATOM 770 C C . LEU A 1 97 ? 0.868 2.956 -7.606 1.00 97.62 97 LEU A C 1
ATOM 772 O O . LEU A 1 97 ? -0.022 3.610 -8.148 1.00 97.62 97 LEU A O 1
ATOM 776 N N . ALA A 1 98 ? 1.816 3.528 -6.858 1.00 95.75 98 ALA A N 1
ATOM 777 C CA . ALA A 1 98 ? 1.900 4.972 -6.653 1.00 95.75 98 ALA A CA 1
ATOM 778 C C . ALA A 1 98 ? 2.234 5.722 -7.958 1.00 95.75 98 ALA A C 1
ATOM 780 O O . ALA A 1 98 ? 1.627 6.757 -8.234 1.00 95.75 98 ALA A O 1
ATOM 781 N N . TYR A 1 99 ? 3.101 5.165 -8.811 1.00 96.12 99 TYR A N 1
ATOM 782 C CA . TYR A 1 99 ? 3.332 5.687 -10.167 1.00 96.12 99 TYR A CA 1
ATOM 783 C C . TYR A 1 99 ? 2.092 5.547 -11.064 1.00 96.12 99 TYR A C 1
ATOM 785 O O . TYR A 1 99 ? 1.698 6.502 -11.739 1.00 96.12 99 TYR A O 1
ATOM 793 N N . LEU A 1 100 ? 1.411 4.395 -11.025 1.00 97.12 100 LEU A N 1
ATOM 794 C CA . LEU A 1 100 ? 0.180 4.175 -11.792 1.00 97.12 100 LEU A CA 1
ATOM 795 C C . LEU A 1 100 ? -0.931 5.151 -11.379 1.00 97.12 100 LEU A C 1
ATOM 797 O O . LEU A 1 100 ? -1.671 5.630 -12.233 1.00 97.12 100 LEU A O 1
ATOM 801 N N . ALA A 1 101 ? -1.002 5.512 -10.093 1.00 95.50 101 ALA A N 1
ATOM 802 C CA . ALA A 1 101 ? -1.940 6.505 -9.571 1.00 95.50 101 ALA A CA 1
ATOM 803 C C . ALA A 1 101 ? -1.779 7.899 -10.194 1.00 95.50 101 ALA A C 1
ATOM 805 O O . ALA A 1 101 ? -2.686 8.716 -10.066 1.00 95.50 101 ALA A O 1
ATOM 806 N N . LYS A 1 102 ? -0.640 8.189 -10.834 1.00 91.75 102 LYS A N 1
ATOM 807 C CA . LYS A 1 102 ? -0.399 9.433 -11.578 1.00 91.75 102 LYS A CA 1
ATOM 808 C C . LYS A 1 102 ? -0.662 9.273 -13.067 1.00 91.75 102 LYS A C 1
ATOM 810 O O . LYS A 1 102 ? -1.185 10.195 -13.682 1.00 91.75 102 LYS A O 1
ATOM 815 N N . ALA A 1 103 ? -0.293 8.126 -13.625 1.00 94.25 103 ALA A N 1
ATOM 816 C CA . ALA A 1 103 ? -0.415 7.867 -15.052 1.00 94.25 103 ALA A CA 1
ATOM 817 C C . ALA A 1 103 ? -1.867 7.594 -15.482 1.00 94.25 103 ALA A C 1
ATOM 819 O O . ALA A 1 103 ? -2.331 8.161 -16.467 1.00 94.25 103 ALA A O 1
ATOM 820 N N . ASP A 1 104 ? -2.603 6.760 -14.740 1.00 96.62 104 ASP A N 1
ATOM 821 C CA . ASP A 1 104 ? -3.973 6.375 -15.087 1.00 96.62 104 ASP A CA 1
ATOM 822 C C . ASP A 1 104 ? -4.813 6.109 -13.830 1.00 96.62 104 ASP A C 1
ATOM 824 O O . ASP A 1 104 ? -4.732 5.056 -13.190 1.00 96.62 104 ASP A O 1
ATOM 828 N N . HIS A 1 105 ? -5.680 7.068 -13.493 1.00 95.94 105 HIS A N 1
ATOM 829 C CA . HIS A 1 105 ? -6.583 6.957 -12.347 1.00 95.94 105 HIS A CA 1
ATOM 830 C C . HIS A 1 105 ? -7.548 5.769 -12.463 1.00 95.94 105 HIS A C 1
ATOM 832 O O . HIS A 1 105 ? -7.857 5.135 -11.456 1.00 95.94 105 HIS A O 1
ATOM 838 N N . THR A 1 106 ? -8.037 5.460 -13.663 1.00 97.88 106 THR A N 1
ATOM 839 C CA . THR A 1 106 ? -9.036 4.405 -13.870 1.00 97.88 106 THR A CA 1
ATOM 840 C C . THR A 1 106 ? -8.424 3.038 -13.599 1.00 97.88 106 THR A C 1
ATOM 842 O O . THR A 1 106 ? -9.001 2.224 -12.871 1.00 97.88 106 THR A O 1
ATOM 845 N N . LEU A 1 107 ? -7.236 2.788 -14.152 1.00 98.38 107 LEU A N 1
ATOM 846 C CA . LEU A 1 107 ? -6.498 1.555 -13.906 1.00 98.38 107 LEU A CA 1
ATOM 847 C C . LEU A 1 107 ? -6.039 1.463 -12.455 1.00 98.38 107 LEU A C 1
ATOM 849 O O . LEU A 1 107 ? -6.207 0.403 -11.855 1.00 98.38 107 LEU A O 1
ATOM 853 N N . PHE A 1 108 ? -5.554 2.563 -11.872 1.00 98.25 108 PHE A N 1
ATOM 854 C CA . PHE A 1 108 ? -5.206 2.639 -10.455 1.00 98.25 108 PHE A CA 1
ATOM 855 C C . PHE A 1 108 ? -6.358 2.179 -9.555 1.00 98.25 108 PHE A C 1
ATOM 857 O O . PHE A 1 108 ? -6.184 1.230 -8.793 1.00 98.25 108 PHE A O 1
ATOM 864 N N . HIS A 1 109 ? -7.550 2.776 -9.684 1.00 98.31 109 HIS A N 1
ATOM 865 C CA . HIS A 1 109 ? -8.721 2.388 -8.882 1.00 98.31 109 HIS A CA 1
ATOM 866 C C . HIS A 1 109 ? -9.094 0.919 -9.090 1.00 98.31 109 HIS A C 1
ATOM 868 O O . HIS A 1 109 ? -9.423 0.221 -8.133 1.00 98.31 109 HIS A O 1
ATOM 874 N N . ARG A 1 110 ? -8.986 0.419 -10.327 1.00 98.44 110 ARG A N 1
ATOM 875 C CA . ARG A 1 110 ? -9.288 -0.980 -10.660 1.00 98.44 110 ARG A CA 1
ATOM 876 C C . ARG A 1 110 ? -8.349 -1.973 -9.971 1.00 98.44 110 ARG A C 1
ATOM 878 O O . ARG A 1 110 ? -8.787 -3.075 -9.640 1.00 98.44 110 ARG A O 1
ATOM 885 N N . VAL A 1 111 ? -7.071 -1.633 -9.801 1.00 98.44 111 VAL A N 1
ATOM 886 C CA . VAL A 1 111 ? -6.077 -2.556 -9.222 1.00 98.44 111 VAL A CA 1
ATOM 887 C C . VAL A 1 111 ? -5.728 -2.267 -7.765 1.00 98.44 111 VAL A C 1
ATOM 889 O O . VAL A 1 111 ? -5.114 -3.125 -7.138 1.00 98.44 111 VAL A O 1
ATOM 892 N N . PHE A 1 112 ? -6.152 -1.132 -7.200 1.00 98.50 112 PHE A N 1
ATOM 893 C CA . PHE A 1 112 ? -5.791 -0.697 -5.848 1.00 98.50 112 PHE A CA 1
ATOM 894 C C . PHE A 1 112 ? -5.988 -1.792 -4.794 1.00 98.50 112 PHE A C 1
ATOM 896 O O . PHE A 1 112 ? -5.022 -2.246 -4.186 1.00 98.50 112 PHE A O 1
ATOM 903 N N . GLY A 1 113 ? -7.216 -2.302 -4.647 1.00 97.75 113 GLY A N 1
ATOM 904 C CA . GLY A 1 113 ? -7.537 -3.357 -3.675 1.00 97.75 113 GLY A CA 1
ATOM 905 C C . GLY A 1 113 ? -6.960 -4.738 -4.009 1.00 97.75 113 GLY A C 1
ATOM 906 O O . GLY A 1 113 ? -7.054 -5.651 -3.201 1.00 97.75 113 GLY A O 1
ATOM 907 N N . ARG A 1 114 ? -6.364 -4.913 -5.196 1.00 98.19 114 ARG A N 1
ATOM 908 C CA . ARG A 1 114 ? -5.661 -6.146 -5.596 1.00 98.19 114 ARG A CA 1
ATOM 909 C C . ARG A 1 114 ? -4.161 -6.078 -5.311 1.00 98.19 114 ARG A C 1
ATOM 911 O O . ARG A 1 114 ? -3.488 -7.106 -5.378 1.00 98.19 114 ARG A O 1
ATOM 918 N N . VAL A 1 115 ? -3.639 -4.880 -5.053 1.00 98.31 115 VAL A N 1
ATOM 919 C CA . VAL A 1 115 ? -2.239 -4.638 -4.687 1.00 98.31 115 VAL A CA 1
ATOM 920 C C . VAL A 1 115 ? -2.115 -4.377 -3.181 1.00 98.31 115 VAL A C 1
ATOM 922 O O . VAL A 1 115 ? -1.259 -4.971 -2.526 1.00 98.31 115 VAL A O 1
ATOM 925 N N . ILE A 1 116 ? -2.999 -3.541 -2.626 1.00 97.81 116 ILE A N 1
ATOM 926 C CA . ILE A 1 116 ? -3.070 -3.207 -1.199 1.00 97.81 116 ILE A CA 1
ATOM 927 C C . ILE A 1 116 ? -3.944 -4.239 -0.485 1.00 97.81 116 ILE A C 1
ATOM 929 O O . ILE A 1 116 ? -5.173 -4.140 -0.489 1.00 97.81 116 ILE A O 1
ATOM 933 N N . LEU A 1 117 ? -3.300 -5.250 0.101 1.00 96.38 117 LEU A N 1
ATOM 934 C CA . LEU A 1 117 ? -3.985 -6.399 0.703 1.00 96.38 117 LEU A CA 1
ATOM 935 C C . LEU A 1 117 ? -4.101 -6.286 2.224 1.00 96.38 117 LEU A C 1
ATOM 937 O O . LEU A 1 117 ? -5.024 -6.838 2.813 1.00 96.38 117 LEU A O 1
ATOM 941 N N . THR A 1 118 ? -3.166 -5.585 2.865 1.00 95.00 118 THR A N 1
ATOM 942 C CA . THR A 1 118 ? -3.110 -5.457 4.325 1.00 95.00 118 THR A CA 1
ATOM 943 C C . THR A 1 118 ? -3.061 -3.994 4.764 1.00 95.00 118 THR A C 1
ATOM 945 O O . THR A 1 118 ? -2.643 -3.137 3.981 1.00 95.00 118 THR A O 1
ATOM 948 N N . PRO A 1 119 ? -3.415 -3.686 6.026 1.00 95.06 119 PRO A N 1
ATOM 949 C CA . PRO A 1 119 ? -3.275 -2.330 6.551 1.00 95.06 119 PRO A CA 1
ATOM 950 C C . PRO A 1 119 ? -1.832 -1.812 6.491 1.00 95.06 119 PRO A C 1
ATOM 952 O O . PRO A 1 119 ? -1.628 -0.633 6.228 1.00 95.06 119 PRO A O 1
ATOM 955 N N . GLY A 1 120 ? -0.839 -2.697 6.642 1.00 92.44 120 GLY A N 1
ATOM 956 C CA . GLY A 1 120 ? 0.571 -2.348 6.453 1.00 92.44 120 GLY A CA 1
ATOM 957 C C . GLY A 1 120 ? 0.917 -1.973 5.007 1.00 92.44 120 GLY A C 1
ATOM 958 O O . GLY A 1 120 ? 1.735 -1.097 4.766 1.00 92.44 120 GLY A O 1
ATOM 959 N N . ASP A 1 121 ? 0.291 -2.602 4.007 1.00 94.69 121 ASP A N 1
ATOM 960 C CA . ASP A 1 121 ? 0.478 -2.178 2.610 1.00 94.69 121 ASP A CA 1
ATOM 961 C C . ASP A 1 121 ? -0.103 -0.775 2.380 1.00 94.69 121 ASP A C 1
ATOM 963 O O . ASP A 1 121 ? 0.447 0.009 1.609 1.00 94.69 121 ASP A O 1
ATOM 967 N N . LEU A 1 122 ? -1.216 -0.455 3.052 1.00 95.94 122 LEU A N 1
ATOM 968 C CA . LEU A 1 122 ? -1.859 0.853 2.959 1.00 95.94 122 LEU A CA 1
ATOM 969 C C . LEU A 1 122 ? -0.994 1.952 3.585 1.00 95.94 122 LEU A C 1
ATOM 971 O O . LEU A 1 122 ? -0.872 3.025 2.995 1.00 95.94 122 LEU A O 1
ATOM 975 N N . THR A 1 123 ? -0.413 1.702 4.763 1.00 93.56 123 THR A N 1
ATOM 976 C CA . THR A 1 123 ? 0.487 2.659 5.423 1.00 93.56 123 THR A CA 1
ATOM 977 C C . THR A 1 123 ? 1.711 2.932 4.561 1.00 93.56 123 THR A C 1
ATOM 979 O O . THR A 1 123 ? 1.988 4.099 4.296 1.0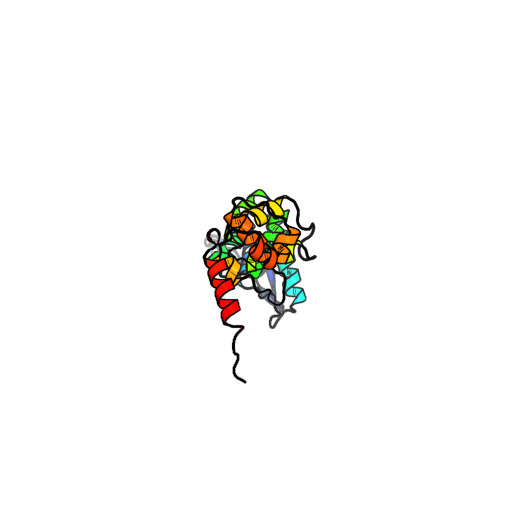0 93.56 123 THR A O 1
ATOM 982 N N . ASP A 1 124 ? 2.346 1.885 4.026 1.00 92.00 124 ASP A N 1
ATOM 983 C CA . ASP A 1 124 ? 3.524 2.012 3.159 1.00 92.00 124 ASP A CA 1
ATOM 984 C C . ASP A 1 124 ? 3.176 2.776 1.872 1.00 92.00 124 ASP A C 1
ATOM 986 O O . ASP A 1 124 ? 3.893 3.684 1.456 1.00 92.00 124 ASP A O 1
ATOM 990 N N . PHE A 1 125 ? 2.032 2.467 1.253 1.00 95.00 125 PHE A N 1
ATOM 991 C CA . PHE A 1 125 ? 1.552 3.192 0.077 1.00 95.00 125 PHE A CA 1
ATOM 992 C C . PHE A 1 125 ? 1.349 4.686 0.363 1.00 95.00 125 PHE A C 1
ATOM 994 O O . PHE A 1 125 ? 1.757 5.541 -0.426 1.00 95.00 125 PHE A O 1
ATOM 1001 N N . VAL A 1 126 ? 0.708 5.014 1.487 1.00 93.62 126 VAL A N 1
ATOM 1002 C CA . VAL A 1 126 ? 0.471 6.402 1.895 1.00 93.62 126 VAL A CA 1
ATOM 1003 C C . VAL A 1 126 ? 1.785 7.119 2.186 1.00 93.62 126 VAL A C 1
ATOM 1005 O O . VAL A 1 126 ? 1.943 8.263 1.763 1.00 93.62 126 VAL A O 1
ATOM 1008 N N . GLU A 1 127 ? 2.721 6.464 2.865 1.00 90.69 127 GLU A N 1
ATOM 1009 C CA . GLU A 1 127 ? 4.049 7.000 3.146 1.00 90.69 127 GLU A CA 1
ATOM 1010 C C . GLU A 1 127 ? 4.813 7.305 1.850 1.00 90.69 127 GLU A C 1
ATOM 1012 O O . GLU A 1 127 ? 5.266 8.434 1.664 1.00 90.69 127 GLU A O 1
ATOM 1017 N N . ILE A 1 128 ? 4.839 6.367 0.897 1.00 90.00 128 ILE A N 1
ATOM 1018 C CA . ILE A 1 128 ? 5.474 6.540 -0.421 1.00 90.00 128 ILE A CA 1
ATOM 1019 C C . ILE A 1 128 ? 4.875 7.724 -1.189 1.00 90.00 128 ILE A C 1
ATOM 1021 O O . ILE A 1 128 ? 5.612 8.530 -1.753 1.00 90.00 128 ILE A O 1
ATOM 1025 N N . VAL A 1 129 ? 3.544 7.843 -1.220 1.00 91.19 129 VAL A N 1
ATOM 1026 C CA . VAL A 1 129 ? 2.849 8.927 -1.941 1.00 91.19 129 VAL A CA 1
ATOM 1027 C C . VAL A 1 129 ? 3.064 10.293 -1.283 1.00 91.19 129 VAL A C 1
ATOM 1029 O O . VAL A 1 129 ? 2.961 11.322 -1.954 1.00 91.19 129 VAL A O 1
ATOM 1032 N N . ARG A 1 130 ? 3.287 10.329 0.034 1.00 87.12 130 ARG A N 1
ATOM 1033 C CA . ARG A 1 130 ? 3.547 11.570 0.776 1.00 87.12 130 ARG A CA 1
ATOM 1034 C C . ARG A 1 130 ? 5.010 11.991 0.743 1.00 87.12 130 ARG A C 1
ATOM 1036 O O . ARG A 1 130 ? 5.261 13.186 0.865 1.00 87.12 130 ARG A O 1
ATOM 1043 N N . GLY A 1 131 ? 5.926 11.034 0.651 1.00 83.50 131 GLY A N 1
ATOM 1044 C CA . GLY A 1 131 ? 7.346 11.298 0.484 1.00 83.50 131 GLY A CA 1
ATOM 1045 C C . GLY A 1 131 ? 7.688 11.765 -0.930 1.00 83.50 131 GLY A C 1
ATOM 1046 O O . GLY A 1 131 ? 6.822 11.956 -1.783 1.00 83.50 131 GLY A O 1
ATOM 1047 N N . ASP A 1 132 ? 8.986 11.890 -1.189 1.00 75.75 132 ASP A N 1
ATOM 1048 C CA . ASP A 1 132 ? 9.512 12.410 -2.458 1.00 75.75 132 ASP A CA 1
ATOM 1049 C C . ASP A 1 132 ? 9.775 11.313 -3.507 1.00 75.75 132 ASP A C 1
ATOM 1051 O O . ASP A 1 132 ? 10.313 11.577 -4.580 1.00 75.75 132 ASP A O 1
ATOM 1055 N N . VAL A 1 133 ? 9.384 10.066 -3.216 1.00 73.19 133 VAL A N 1
ATOM 1056 C CA . VAL A 1 133 ? 9.591 8.908 -4.105 1.00 73.19 133 VAL A CA 1
ATOM 1057 C C . VAL A 1 133 ? 8.733 9.006 -5.370 1.00 73.19 133 VAL A C 1
ATOM 1059 O O . VAL A 1 133 ? 9.144 8.535 -6.433 1.00 73.19 133 VAL A O 1
ATOM 1062 N N . VAL A 1 134 ? 7.543 9.611 -5.269 1.00 73.81 134 VAL A N 1
ATOM 1063 C CA . VAL A 1 134 ? 6.624 9.815 -6.396 1.00 73.81 134 VAL A CA 1
ATOM 1064 C C . VAL A 1 134 ? 6.177 11.280 -6.461 1.00 73.81 134 VAL A C 1
ATOM 1066 O O . VAL A 1 134 ? 5.548 11.771 -5.523 1.00 73.81 134 VAL A O 1
ATOM 1069 N N . PRO A 1 135 ? 6.411 11.989 -7.581 1.00 67.81 135 PRO A N 1
ATOM 1070 C CA . PRO A 1 135 ? 6.005 13.383 -7.722 1.00 67.81 135 PRO A CA 1
ATOM 1071 C C . PRO A 1 135 ? 4.491 13.612 -7.572 1.00 67.81 135 PRO A C 1
ATOM 1073 O O . PRO A 1 135 ? 3.659 12.863 -8.089 1.00 67.81 135 PRO A O 1
ATOM 1076 N N . GLY A 1 136 ? 4.113 14.724 -6.934 1.00 72.56 136 GLY A N 1
ATOM 1077 C CA . GLY A 1 136 ? 2.749 15.266 -6.976 1.00 72.56 136 GLY A CA 1
ATOM 1078 C C . GLY A 1 136 ? 1.810 14.851 -5.838 1.00 72.56 136 GLY A C 1
ATOM 1079 O O . GLY A 1 136 ? 0.605 15.083 -5.961 1.00 72.56 136 GLY A O 1
ATOM 1080 N N . GLY A 1 137 ? 2.310 14.226 -4.770 1.00 81.94 137 GLY A N 1
ATOM 1081 C CA . GLY A 1 137 ? 1.606 14.066 -3.490 1.00 81.94 137 GLY A CA 1
ATOM 1082 C C . GLY A 1 137 ? 0.258 13.325 -3.528 1.00 81.94 137 GLY A C 1
ATOM 1083 O O . GLY A 1 137 ? -0.124 12.680 -4.512 1.00 81.94 137 GLY A O 1
ATOM 1084 N N . MET A 1 138 ? -0.510 13.451 -2.439 1.00 87.19 138 MET A N 1
ATOM 1085 C CA . MET A 1 138 ? -1.782 12.746 -2.234 1.00 87.19 138 MET A CA 1
ATOM 1086 C C . MET A 1 138 ? -3.004 13.545 -2.728 1.00 87.19 138 MET A C 1
ATOM 1088 O O . MET A 1 138 ? -3.703 14.210 -1.958 1.00 87.19 138 MET A O 1
ATOM 1092 N N . GLY A 1 139 ? -3.280 13.459 -4.031 1.00 90.19 139 GLY A N 1
ATOM 1093 C CA . GLY A 1 139 ? -4.453 14.079 -4.660 1.00 90.19 139 GLY A CA 1
ATOM 1094 C C . GLY A 1 139 ? -5.794 13.419 -4.295 1.00 90.19 139 GLY A C 1
ATOM 1095 O O . GLY A 1 139 ? -5.846 12.350 -3.684 1.00 90.19 139 GLY A O 1
ATOM 1096 N N . ARG A 1 140 ? -6.909 14.034 -4.726 1.00 93.06 140 ARG A N 1
ATOM 1097 C CA . ARG A 1 140 ? -8.284 13.574 -4.426 1.00 93.06 140 ARG A CA 1
ATOM 1098 C C . ARG A 1 140 ? -8.538 12.121 -4.837 1.00 93.06 140 ARG A C 1
ATOM 1100 O O . ARG A 1 140 ? -9.121 11.381 -4.058 1.00 93.06 140 ARG A O 1
ATOM 1107 N N . SER A 1 141 ? -8.074 11.716 -6.022 1.00 94.62 141 SER A N 1
ATOM 1108 C CA . SER A 1 141 ? -8.237 10.345 -6.536 1.00 94.62 141 SER A CA 1
ATOM 1109 C C . SER A 1 141 ? -7.636 9.301 -5.585 1.00 94.62 141 SER A C 1
ATOM 1111 O O . SER A 1 141 ? -8.296 8.326 -5.230 1.00 94.62 141 SER A O 1
ATOM 1113 N N . ILE A 1 142 ? -6.419 9.559 -5.092 1.00 95.88 142 ILE A N 1
ATOM 1114 C CA . ILE A 1 142 ? -5.723 8.682 -4.146 1.00 95.88 142 ILE A CA 1
ATOM 1115 C C . ILE A 1 142 ? -6.464 8.641 -2.808 1.00 95.88 142 ILE A C 1
ATOM 1117 O O . ILE A 1 142 ? -6.730 7.558 -2.293 1.00 95.88 142 ILE A O 1
ATOM 1121 N N . LYS A 1 143 ? -6.868 9.805 -2.275 1.00 96.19 143 LYS A N 1
ATOM 1122 C CA . LYS A 1 143 ? -7.662 9.867 -1.036 1.00 96.19 143 LYS A CA 1
ATOM 1123 C C . LYS A 1 143 ? -8.963 9.079 -1.154 1.00 96.19 143 LYS A C 1
ATOM 1125 O O . LYS A 1 143 ? -9.333 8.395 -0.212 1.00 96.19 143 LYS A O 1
ATOM 1130 N N . THR A 1 144 ? -9.639 9.129 -2.302 1.00 97.00 144 THR A N 1
ATOM 1131 C CA . THR A 1 144 ? -10.855 8.342 -2.537 1.00 97.00 144 THR A CA 1
ATOM 1132 C C . THR A 1 144 ? -10.589 6.837 -2.449 1.00 97.00 144 THR A C 1
ATOM 1134 O O . THR A 1 144 ? -11.350 6.149 -1.775 1.00 97.00 144 THR A O 1
ATOM 1137 N N . ALA A 1 145 ? -9.512 6.331 -3.060 1.00 97.88 145 ALA A N 1
ATOM 1138 C CA . ALA A 1 145 ? -9.158 4.910 -2.983 1.00 97.88 145 ALA A CA 1
ATOM 1139 C C . ALA A 1 145 ? -8.794 4.483 -1.552 1.00 97.88 145 ALA A C 1
ATOM 1141 O O . ALA A 1 145 ? -9.328 3.498 -1.044 1.00 97.88 145 ALA A O 1
ATOM 1142 N N . VAL A 1 146 ? -7.947 5.269 -0.877 1.00 97.81 146 VAL A N 1
ATOM 1143 C CA . VAL A 1 146 ? -7.534 5.012 0.511 1.00 97.81 146 VAL A CA 1
ATOM 1144 C C . VAL A 1 146 ? -8.738 5.033 1.454 1.00 97.81 146 VAL A C 1
ATOM 1146 O O . VAL A 1 146 ? -8.916 4.105 2.236 1.00 97.81 146 VAL A O 1
ATOM 1149 N N . ASN A 1 147 ? -9.615 6.032 1.337 1.00 97.62 147 ASN A N 1
ATOM 1150 C CA . ASN A 1 147 ? -10.818 6.138 2.164 1.00 97.62 147 ASN A CA 1
ATOM 1151 C C . ASN A 1 147 ? -11.806 4.999 1.895 1.00 97.62 147 ASN A C 1
ATOM 1153 O O . ASN A 1 147 ? -12.448 4.521 2.828 1.00 97.62 147 ASN A O 1
ATOM 1157 N N . GLY A 1 148 ? -11.935 4.558 0.641 1.00 97.75 148 GLY A N 1
ATOM 1158 C CA . GLY A 1 148 ? -12.742 3.388 0.295 1.00 97.75 148 GLY A CA 1
ATOM 1159 C C . GLY A 1 148 ? -12.214 2.119 0.962 1.00 97.75 148 GLY A C 1
ATOM 1160 O O . GLY A 1 148 ? -12.986 1.368 1.549 1.00 97.75 148 GLY A O 1
ATOM 1161 N N . TRP A 1 149 ? -10.894 1.926 0.946 1.00 97.88 149 TRP A N 1
ATOM 1162 C CA . TRP A 1 149 ? -10.245 0.786 1.591 1.00 97.88 149 TRP A CA 1
ATOM 1163 C C . TRP A 1 149 ? -10.383 0.832 3.118 1.00 97.88 149 TRP A C 1
ATOM 1165 O O . TRP A 1 149 ? -10.769 -0.165 3.723 1.00 97.88 149 TRP A O 1
ATOM 1175 N N . LEU A 1 150 ? -10.169 1.995 3.746 1.00 97.69 150 LEU A N 1
ATOM 1176 C CA . LEU A 1 150 ? -10.347 2.175 5.195 1.00 97.69 150 LEU A CA 1
ATOM 1177 C C . LEU A 1 150 ? -11.774 1.863 5.646 1.00 97.69 150 LEU A C 1
ATOM 1179 O O . LEU A 1 150 ? -11.956 1.256 6.689 1.00 97.69 150 LEU A O 1
ATOM 1183 N N . ASN A 1 151 ? -12.782 2.210 4.845 1.00 97.75 151 ASN A N 1
ATOM 1184 C CA . ASN A 1 151 ? -14.180 1.888 5.140 1.00 97.75 151 ASN A CA 1
ATOM 1185 C C . ASN A 1 151 ? -14.523 0.391 5.020 1.00 97.75 151 ASN A C 1
ATOM 1187 O O . ASN A 1 151 ? -15.641 -0.005 5.347 1.00 97.75 151 ASN A O 1
ATOM 1191 N N . SER A 1 152 ? -13.584 -0.436 4.556 1.00 96.06 152 SER A N 1
ATOM 1192 C CA . SER A 1 152 ? -13.680 -1.901 4.569 1.00 96.06 152 SER A CA 1
ATOM 1193 C C . SER A 1 152 ? -12.843 -2.549 5.681 1.00 96.06 152 SER A C 1
ATOM 1195 O O . SER A 1 152 ? -12.748 -3.775 5.748 1.00 96.06 152 SER A O 1
ATOM 1197 N N . LEU A 1 153 ? -12.228 -1.745 6.558 1.00 95.94 153 LEU A N 1
ATOM 1198 C CA . LEU A 1 153 ? -11.364 -2.233 7.626 1.00 95.94 153 LEU A CA 1
ATOM 1199 C C . LEU A 1 153 ? -12.181 -3.019 8.663 1.00 95.94 153 LEU A C 1
ATOM 1201 O O . LEU A 1 153 ? -13.135 -2.519 9.254 1.00 95.94 153 LEU A O 1
ATOM 1205 N N . SER A 1 154 ? -11.793 -4.269 8.896 1.00 96.31 154 SER A N 1
ATOM 1206 C CA . SER A 1 154 ? -12.379 -5.118 9.940 1.00 96.31 154 SER A CA 1
ATOM 1207 C C . SER A 1 154 ? -11.784 -4.811 11.318 1.00 96.31 154 SER A C 1
ATOM 1209 O O . SER A 1 154 ? -10.601 -4.470 11.392 1.00 96.31 154 SER A O 1
ATOM 1211 N N . GLU A 1 155 ? -12.519 -5.100 12.394 1.00 96.38 155 GLU A N 1
ATOM 1212 C CA . GLU A 1 155 ? -12.017 -5.012 13.776 1.00 96.38 155 GLU A CA 1
ATOM 1213 C C . GLU A 1 155 ? -10.713 -5.793 13.992 1.00 96.38 155 GLU A C 1
ATOM 1215 O O . GLU A 1 155 ? -9.759 -5.243 14.530 1.00 96.38 155 GLU A O 1
ATOM 1220 N N . TYR A 1 156 ? -10.619 -7.032 13.490 1.00 95.19 156 TYR A N 1
ATOM 1221 C CA . TYR A 1 156 ? -9.396 -7.841 13.573 1.00 95.19 156 TYR A CA 1
ATOM 1222 C C . TYR A 1 156 ? -8.167 -7.105 13.022 1.00 95.19 156 TYR A C 1
ATOM 1224 O O . TYR A 1 156 ? -7.130 -7.017 13.678 1.00 95.19 156 TYR A O 1
ATOM 1232 N N . HIS A 1 157 ? -8.281 -6.561 11.807 1.00 95.00 157 HIS A N 1
ATOM 1233 C CA . HIS A 1 157 ? -7.210 -5.784 11.189 1.00 95.00 157 HIS A CA 1
ATOM 1234 C C . HIS A 1 157 ? -6.912 -4.499 11.962 1.00 95.00 157 HIS A C 1
ATOM 1236 O O . HIS A 1 157 ? -5.741 -4.159 12.104 1.00 95.00 157 HIS A O 1
ATOM 1242 N N . ALA A 1 158 ? -7.932 -3.810 12.477 1.00 95.00 158 ALA A N 1
ATOM 1243 C CA . ALA A 1 158 ? -7.722 -2.649 13.329 1.00 95.00 158 ALA A CA 1
ATOM 1244 C C . ALA A 1 158 ? -6.895 -3.037 14.562 1.00 95.00 158 ALA A C 1
ATOM 1246 O O . ALA A 1 158 ? -5.859 -2.433 14.788 1.00 95.00 158 ALA A O 1
ATOM 1247 N N . ILE A 1 159 ? -7.273 -4.092 15.288 1.00 94.38 159 ILE A N 1
ATOM 1248 C CA . ILE A 1 159 ? -6.571 -4.579 16.486 1.00 94.38 159 ILE A CA 1
ATOM 1249 C C . ILE A 1 159 ? -5.132 -4.982 16.169 1.00 94.38 159 ILE A C 1
ATOM 1251 O O . ILE A 1 159 ? -4.192 -4.500 16.799 1.00 94.38 159 ILE A O 1
ATOM 1255 N N . LYS A 1 160 ? -4.953 -5.833 15.154 1.00 91.88 160 LYS A N 1
ATOM 1256 C CA . LYS A 1 160 ? -3.647 -6.376 14.769 1.00 91.88 160 LYS A CA 1
ATOM 1257 C C . LYS A 1 160 ? -2.649 -5.297 14.346 1.00 91.88 160 LYS A C 1
ATOM 1259 O O . LYS A 1 160 ? -1.454 -5.469 14.563 1.00 91.88 160 LYS A O 1
ATOM 1264 N N . TYR A 1 161 ? -3.129 -4.219 13.728 1.00 90.81 161 TYR A N 1
ATOM 1265 C CA . TYR A 1 161 ? -2.295 -3.142 13.188 1.00 90.81 161 TYR A CA 1
ATOM 1266 C C . TYR A 1 161 ? -2.454 -1.814 13.954 1.00 90.81 161 TYR A C 1
ATOM 1268 O O . TYR A 1 161 ? -1.979 -0.780 13.485 1.00 90.81 161 TYR A O 1
ATOM 1276 N N . ALA A 1 162 ? -3.111 -1.816 15.121 1.00 83.81 162 ALA A N 1
ATOM 1277 C CA . ALA A 1 162 ? -3.292 -0.621 15.950 1.00 83.81 162 ALA A CA 1
ATOM 1278 C C . ALA A 1 162 ? -2.004 -0.189 16.645 1.00 83.81 162 ALA A C 1
ATOM 1280 O O . ALA A 1 162 ? -1.774 1.004 16.844 1.00 83.81 162 ALA A O 1
ATOM 1281 N N . THR A 1 163 ? -1.170 -1.152 17.036 1.00 71.12 163 THR A N 1
ATOM 1282 C CA . THR A 1 163 ? 0.102 -0.869 17.694 1.00 71.12 163 THR A CA 1
ATOM 1283 C C . THR A 1 163 ? 1.072 -0.333 16.649 1.00 71.12 163 THR A C 1
ATOM 1285 O O . THR A 1 163 ? 1.479 -1.054 15.738 1.00 71.12 163 THR A O 1
ATOM 1288 N N . GLY A 1 164 ? 1.414 0.952 16.754 1.00 59.88 164 GLY A N 1
ATOM 1289 C CA . GLY A 1 164 ? 2.403 1.574 15.881 1.00 59.88 164 GLY A CA 1
ATOM 1290 C C . GLY A 1 164 ? 3.757 0.890 16.054 1.00 59.88 164 GLY A C 1
ATOM 1291 O O . GLY A 1 164 ? 4.349 0.957 17.128 1.00 59.88 164 GLY A O 1
ATOM 1292 N N . GLY A 1 165 ? 4.232 0.215 15.008 1.00 58.22 165 GLY A N 1
ATOM 1293 C CA . GLY A 1 165 ? 5.640 -0.160 14.902 1.00 58.22 165 GLY A CA 1
ATOM 1294 C C . GLY A 1 165 ? 6.524 1.070 14.656 1.00 58.22 165 GLY A C 1
ATOM 1295 O O . GLY A 1 165 ? 6.050 2.205 14.647 1.00 58.22 165 GLY A O 1
ATOM 1296 N N . GLN A 1 166 ? 7.815 0.847 14.409 1.00 55.75 166 GLN A N 1
ATOM 1297 C CA . GLN A 1 166 ? 8.703 1.884 13.874 1.00 55.75 166 GLN A CA 1
ATOM 1298 C C . GLN A 1 166 ? 8.249 2.221 12.441 1.00 55.75 166 GLN A C 1
ATOM 1300 O O . GLN A 1 166 ? 8.550 1.466 11.520 1.00 55.75 166 GLN A O 1
ATOM 1305 N N . GLY A 1 167 ? 7.468 3.291 12.255 1.00 70.25 167 GLY A N 1
ATOM 1306 C CA . GLY A 1 167 ? 7.008 3.733 10.932 1.00 70.25 167 GLY A CA 1
ATOM 1307 C C . GLY A 1 167 ? 5.646 4.432 10.918 1.00 70.25 167 GLY A C 1
ATOM 1308 O O . GLY A 1 167 ? 5.080 4.770 11.960 1.00 70.25 167 GLY A O 1
ATOM 1309 N N . TYR A 1 168 ? 5.126 4.655 9.709 1.00 83.06 168 TYR A N 1
ATOM 1310 C CA . TYR A 1 168 ? 3.843 5.313 9.469 1.00 83.06 168 TYR A CA 1
ATOM 1311 C C . TYR A 1 168 ? 2.660 4.438 9.923 1.00 83.06 168 TYR A C 1
ATOM 1313 O O . TYR A 1 168 ? 2.545 3.281 9.523 1.00 83.06 168 TYR A O 1
ATOM 1321 N N . SER A 1 169 ? 1.757 4.972 10.752 1.00 90.75 169 SER A N 1
ATOM 1322 C CA . SER A 1 169 ? 0.690 4.176 11.383 1.00 90.75 169 SER A CA 1
ATOM 1323 C C . SER A 1 169 ? -0.686 4.347 10.725 1.00 90.75 169 SER A C 1
ATOM 1325 O O . SER A 1 169 ? -0.954 5.334 10.036 1.00 90.75 169 SER A O 1
ATOM 1327 N N . LEU A 1 170 ? -1.625 3.427 11.001 1.00 93.38 170 LEU A N 1
ATOM 1328 C CA . LEU A 1 170 ? -3.031 3.589 10.589 1.00 93.38 170 LEU A CA 1
ATOM 1329 C C . LEU A 1 170 ? -3.668 4.863 11.154 1.00 93.38 170 LEU A C 1
ATOM 1331 O O . LEU A 1 170 ? -4.472 5.507 10.478 1.00 93.38 170 LEU A O 1
ATOM 1335 N N . ARG A 1 171 ? -3.268 5.267 12.363 1.00 93.94 171 ARG A N 1
ATOM 1336 C CA . ARG A 1 171 ? -3.681 6.536 12.967 1.00 93.94 171 ARG A CA 1
ATOM 1337 C C . ARG A 1 171 ? -3.250 7.727 12.112 1.00 93.94 171 ARG A C 1
ATOM 1339 O O . ARG A 1 171 ? -4.041 8.648 11.904 1.00 93.94 171 ARG A O 1
ATOM 1346 N N . ASP A 1 172 ? -2.030 7.704 11.586 1.00 92.69 172 ASP A N 1
ATOM 1347 C CA . ASP A 1 172 ? -1.511 8.771 10.726 1.00 92.69 172 ASP A CA 1
ATOM 1348 C C . ASP A 1 172 ? -2.187 8.771 9.354 1.00 92.69 172 ASP A C 1
ATOM 1350 O O . ASP A 1 172 ? -2.483 9.836 8.805 1.00 92.69 172 ASP A O 1
ATOM 1354 N N . VAL A 1 173 ? -2.509 7.592 8.812 1.00 94.56 173 VAL A N 1
ATOM 1355 C CA . VAL A 1 173 ? -3.328 7.484 7.596 1.00 94.56 173 VAL A CA 1
ATOM 1356 C C . VAL A 1 173 ? -4.693 8.145 7.816 1.00 94.56 173 VAL A C 1
ATOM 1358 O O . VAL A 1 173 ? -5.083 9.003 7.020 1.00 94.56 173 VAL A O 1
ATOM 1361 N N . LEU A 1 174 ? -5.397 7.813 8.903 1.00 95.62 174 LEU A N 1
ATOM 1362 C CA . LEU A 1 174 ? -6.708 8.391 9.233 1.00 95.62 174 LEU A CA 1
ATOM 1363 C C . LEU A 1 174 ? -6.639 9.915 9.393 1.00 95.62 174 LEU A C 1
ATOM 1365 O O . LEU A 1 174 ? -7.483 10.633 8.855 1.00 95.62 174 LEU A O 1
ATOM 1369 N N . ARG A 1 175 ? -5.598 10.422 10.062 1.00 93.44 175 ARG A N 1
ATOM 1370 C CA . ARG A 1 175 ? -5.375 11.863 10.258 1.00 93.44 175 ARG A CA 1
ATOM 1371 C C . ARG A 1 175 ? -5.101 12.627 8.971 1.00 93.44 175 ARG A C 1
ATOM 1373 O O . ARG A 1 175 ? -5.431 13.798 8.906 1.00 93.44 175 ARG A O 1
ATOM 1380 N N . VAL A 1 176 ? -4.490 12.013 7.962 1.00 92.44 176 VAL A N 1
ATOM 1381 C CA . VAL A 1 176 ? -4.180 12.705 6.695 1.00 92.44 176 VAL A CA 1
ATOM 1382 C C . VAL A 1 176 ? -5.322 12.619 5.689 1.00 92.44 176 VAL A C 1
ATOM 1384 O O . VAL A 1 176 ? -5.543 13.528 4.874 1.00 92.44 176 VAL A O 1
ATOM 1387 N N . THR A 1 177 ? -6.026 11.493 5.700 1.00 93.94 177 THR A N 1
ATOM 1388 C CA . THR A 1 177 ? -7.033 11.178 4.685 1.00 93.94 177 THR A CA 1
ATOM 1389 C C . THR A 1 177 ? -8.443 11.567 5.099 1.00 93.94 177 THR A C 1
ATOM 1391 O O . THR A 1 177 ? -9.267 11.813 4.215 1.00 93.94 177 THR A O 1
ATOM 1394 N N . HIS A 1 178 ? -8.683 11.714 6.409 1.00 94.12 178 HIS A N 1
ATOM 1395 C CA . HIS A 1 178 ? -9.959 12.102 7.007 1.00 94.12 178 HIS A CA 1
ATOM 1396 C C . HIS A 1 178 ? -11.148 11.377 6.349 1.00 94.12 178 HIS A C 1
ATOM 1398 O O . HIS A 1 178 ? -12.023 12.033 5.768 1.00 94.12 178 HIS A O 1
ATOM 1404 N N . PRO A 1 179 ? -11.176 10.029 6.354 1.00 96.62 179 PRO A N 1
ATOM 1405 C CA . PRO A 1 179 ? -12.267 9.295 5.737 1.00 96.62 179 PRO A CA 1
ATOM 1406 C C . PRO A 1 179 ? -13.578 9.610 6.449 1.00 96.62 179 PRO A C 1
ATOM 1408 O O . PRO A 1 179 ? -13.651 9.643 7.675 1.00 96.62 179 PRO A O 1
ATOM 1411 N N . LYS A 1 180 ? -14.639 9.793 5.662 1.00 97.31 180 LYS A N 1
ATOM 1412 C CA . LYS A 1 180 ? -15.994 9.772 6.202 1.00 97.31 180 LYS A CA 1
ATOM 1413 C C . LYS A 1 180 ? -16.384 8.304 6.434 1.00 97.31 180 LYS A C 1
ATOM 1415 O O . LYS A 1 180 ? -16.318 7.542 5.463 1.00 97.31 180 LYS A O 1
ATOM 1420 N N . PRO A 1 181 ? -16.767 7.908 7.659 1.00 97.31 181 PRO A N 1
ATOM 1421 C CA . PRO A 1 181 ? -17.215 6.550 7.939 1.00 97.31 181 PRO A CA 1
ATOM 1422 C C . PRO A 1 181 ? -18.518 6.246 7.194 1.00 97.31 181 PRO A C 1
ATOM 1424 O O . PRO A 1 181 ? -19.403 7.100 7.087 1.00 97.31 181 PRO A O 1
ATOM 1427 N N . VAL A 1 182 ? -18.631 5.029 6.660 1.00 97.69 182 VAL A N 1
ATOM 1428 C CA . VAL A 1 182 ? -19.822 4.575 5.915 1.00 97.69 182 VAL A CA 1
ATOM 1429 C C . VAL A 1 182 ? -20.960 4.099 6.817 1.00 97.69 182 VAL A C 1
ATOM 1431 O O . VAL A 1 182 ? -22.107 4.068 6.379 1.00 97.69 182 VAL A O 1
ATOM 1434 N N . ASN A 1 183 ? -20.663 3.716 8.058 1.00 96.88 183 ASN A N 1
ATOM 1435 C CA . ASN A 1 183 ? -21.638 3.240 9.036 1.00 96.88 183 ASN A CA 1
ATOM 1436 C C . ASN A 1 183 ? -21.113 3.447 10.477 1.00 96.88 183 ASN A C 1
ATOM 1438 O O . ASN A 1 183 ? -19.930 3.760 10.647 1.00 96.88 183 ASN A O 1
ATOM 1442 N N . PRO A 1 184 ? -21.961 3.267 11.511 1.00 97.06 184 PRO A N 1
ATOM 1443 C CA . PRO A 1 184 ? -21.555 3.442 12.909 1.00 97.06 184 PRO A CA 1
ATOM 1444 C C . PRO A 1 184 ? -20.410 2.524 13.361 1.00 97.06 184 PRO A C 1
ATOM 1446 O O . PRO A 1 184 ? -19.604 2.925 14.192 1.00 97.06 184 PRO A O 1
ATOM 1449 N N . VAL A 1 185 ? -20.292 1.320 12.789 1.00 96.62 185 VAL A N 1
ATOM 1450 C CA . VAL A 1 185 ? -19.200 0.382 13.109 1.00 96.62 185 VAL A CA 1
ATOM 1451 C C . VAL A 1 185 ? -17.854 0.934 12.632 1.00 96.62 185 VAL A C 1
ATOM 1453 O O . VAL A 1 185 ? -16.882 0.939 13.378 1.00 96.62 185 VAL A O 1
ATOM 1456 N N . GLN A 1 186 ? -17.786 1.451 11.404 1.00 97.69 186 GLN A N 1
ATOM 1457 C CA . GLN A 1 186 ? -16.567 2.069 10.878 1.00 97.69 186 GLN A CA 1
ATOM 1458 C C . GLN A 1 186 ? -16.224 3.365 11.620 1.00 97.69 186 GLN A C 1
ATOM 1460 O O . GLN A 1 186 ? -15.050 3.621 11.872 1.00 97.69 186 GLN A O 1
ATOM 1465 N N . ASP A 1 187 ? -17.227 4.151 12.028 1.00 97.56 187 ASP A N 1
ATOM 1466 C CA . ASP A 1 187 ? -17.012 5.325 12.884 1.00 97.56 187 ASP A CA 1
ATOM 1467 C C . ASP A 1 187 ? -16.383 4.925 14.228 1.00 97.56 187 ASP A C 1
ATOM 1469 O O . ASP A 1 187 ? -15.343 5.461 14.608 1.00 97.56 187 ASP A O 1
ATOM 1473 N N . ALA A 1 188 ? -16.929 3.898 14.886 1.00 97.31 188 ALA A N 1
ATOM 1474 C CA . ALA A 1 188 ? -16.374 3.328 16.110 1.00 97.31 188 ALA A CA 1
ATOM 1475 C C . ALA A 1 188 ? -14.915 2.866 15.935 1.00 97.31 188 ALA A C 1
ATOM 1477 O O . ALA A 1 188 ? -14.055 3.238 16.735 1.00 97.31 188 ALA A O 1
ATOM 1478 N N . ILE A 1 189 ? -14.609 2.121 14.865 1.00 97.12 189 ILE A N 1
ATOM 1479 C CA . ILE A 1 189 ? -13.241 1.670 14.558 1.00 97.12 189 ILE A CA 1
ATOM 1480 C C . ILE A 1 189 ? -12.300 2.867 14.350 1.00 97.12 189 ILE A C 1
ATOM 1482 O O . ILE A 1 189 ? -11.185 2.877 14.875 1.00 97.12 189 ILE A O 1
ATOM 1486 N N . PHE A 1 190 ? -12.725 3.892 13.606 1.00 97.31 190 PHE A N 1
ATOM 1487 C CA . PHE A 1 190 ? -11.894 5.069 13.338 1.00 97.31 190 PHE A CA 1
ATOM 1488 C C . PHE A 1 190 ? -11.650 5.902 14.598 1.00 97.31 190 PHE A C 1
ATOM 1490 O O . PHE A 1 190 ? -10.524 6.364 14.810 1.00 97.31 190 PHE A O 1
ATOM 1497 N N . ILE A 1 191 ? -12.664 6.073 15.453 1.00 96.69 191 ILE A N 1
ATOM 1498 C CA . ILE A 1 191 ? -12.510 6.735 16.753 1.00 96.69 191 ILE A CA 1
ATOM 1499 C C . ILE A 1 191 ? -11.525 5.941 17.609 1.00 96.69 191 ILE A C 1
ATOM 1501 O O . ILE A 1 191 ? -10.573 6.531 18.106 1.00 96.69 191 ILE A O 1
ATOM 1505 N N . TRP A 1 192 ? -11.666 4.616 17.706 1.00 96.25 192 TRP A N 1
ATOM 1506 C CA . TRP A 1 192 ? -10.751 3.783 18.491 1.00 96.25 192 TRP A CA 1
ATOM 1507 C C . TRP A 1 192 ? -9.294 3.891 18.019 1.00 96.25 192 TRP A C 1
ATOM 1509 O O . TRP A 1 192 ? -8.397 4.114 18.828 1.00 96.25 192 TRP A O 1
ATOM 1519 N N . LEU A 1 193 ? -9.047 3.819 16.706 1.00 95.06 193 LEU A N 1
ATOM 1520 C CA . LEU A 1 193 ? -7.697 3.942 16.137 1.00 95.06 193 LEU A CA 1
ATOM 1521 C C . LEU A 1 193 ? -7.072 5.333 16.340 1.00 95.06 193 LEU A C 1
ATOM 1523 O O . LEU A 1 193 ? -5.847 5.469 16.362 1.00 95.06 193 LEU A O 1
ATOM 1527 N N . THR A 1 194 ? -7.885 6.387 16.441 1.00 94.06 194 THR A N 1
ATOM 1528 C CA . THR A 1 194 ? -7.387 7.769 16.552 1.00 94.06 194 THR A CA 1
ATOM 1529 C C . THR A 1 194 ? -7.287 8.264 17.987 1.00 94.06 194 THR A C 1
ATOM 1531 O O . THR A 1 194 ? -6.335 8.990 18.312 1.00 94.06 194 THR A O 1
ATOM 1534 N N . ASP A 1 195 ? -8.240 7.867 18.820 1.00 94.25 195 ASP A N 1
ATOM 1535 C CA . ASP A 1 195 ? -8.423 8.271 20.205 1.00 94.25 195 ASP A CA 1
ATOM 1536 C C . ASP A 1 195 ? -9.150 7.156 20.998 1.00 94.25 195 ASP A C 1
ATOM 1538 O O . ASP A 1 195 ? -10.380 7.172 21.139 1.00 94.25 195 ASP A O 1
ATOM 1542 N N . PRO A 1 196 ? -8.392 6.174 21.530 1.00 92.00 196 PRO A N 1
ATOM 1543 C CA . PRO A 1 196 ? -8.956 5.087 22.329 1.00 92.00 196 PRO A CA 1
ATOM 1544 C C . PRO A 1 196 ? -9.725 5.567 23.568 1.00 92.00 196 PRO A C 1
ATOM 1546 O O . PRO A 1 196 ? -10.690 4.920 23.969 1.00 92.00 196 PRO A O 1
ATOM 1549 N N . GLU A 1 197 ? -9.341 6.700 24.170 1.00 92.12 197 GLU A N 1
ATOM 1550 C CA . GLU A 1 197 ? -10.050 7.259 25.331 1.00 92.12 197 GLU A CA 1
ATOM 1551 C C . GLU A 1 197 ? -11.420 7.800 24.947 1.00 92.12 197 GLU A C 1
ATOM 1553 O O . GLU A 1 197 ? -12.423 7.509 25.601 1.00 92.12 197 GLU A O 1
ATOM 1558 N N . LYS A 1 198 ? -11.493 8.545 23.843 1.00 94.50 198 LYS A N 1
ATOM 1559 C CA . LYS A 1 198 ? -12.775 9.009 23.317 1.00 94.50 198 LYS A CA 1
ATOM 1560 C C . LYS A 1 198 ? -13.675 7.835 22.950 1.00 94.50 198 LYS A C 1
ATOM 1562 O O . LYS A 1 198 ? -14.871 7.879 23.244 1.00 94.50 198 LYS A O 1
ATOM 1567 N N . TRP A 1 199 ? -13.121 6.786 22.343 1.00 95.62 199 TRP A N 1
ATOM 1568 C CA . TRP A 1 199 ? 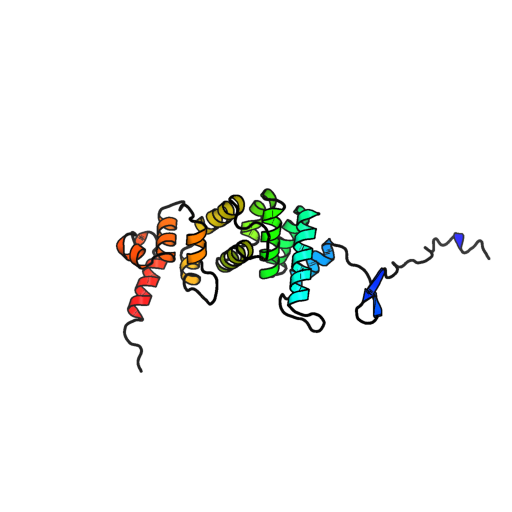-13.878 5.569 22.053 1.00 95.62 199 TRP A CA 1
ATOM 1569 C C . TRP A 1 199 ? -14.485 4.976 23.333 1.00 95.62 199 TRP A C 1
ATOM 1571 O O . TRP A 1 199 ? -15.686 4.721 23.365 1.00 95.62 199 TRP A O 1
ATOM 1581 N N . ARG A 1 200 ? -13.705 4.880 24.422 1.00 92.62 200 ARG A N 1
ATOM 1582 C CA . ARG A 1 200 ? -14.177 4.388 25.731 1.00 92.62 200 ARG A CA 1
ATOM 1583 C C . ARG A 1 200 ? -15.354 5.174 26.311 1.00 92.62 200 ARG A C 1
ATOM 1585 O O . ARG A 1 200 ? -16.163 4.605 27.030 1.00 92.62 200 ARG A O 1
ATOM 1592 N N . GLN A 1 201 ? -15.422 6.475 26.052 1.00 93.62 201 GLN A N 1
ATOM 1593 C CA . GLN A 1 201 ? -16.411 7.361 26.672 1.00 93.62 201 GLN A CA 1
ATOM 1594 C C . GLN A 1 201 ? -17.669 7.564 25.823 1.00 93.62 201 GLN A C 1
ATOM 1596 O O . GLN A 1 201 ? -18.724 7.884 26.365 1.00 93.62 201 GLN A O 1
ATOM 1601 N N . THR A 1 202 ? -17.551 7.459 24.496 1.00 91.81 202 THR A N 1
ATOM 1602 C CA . THR A 1 202 ? -18.572 7.982 23.567 1.00 91.81 202 THR A CA 1
ATOM 1603 C C . THR A 1 202 ? -19.188 6.939 22.646 1.00 91.81 202 THR A C 1
ATOM 1605 O O . THR A 1 202 ? -20.242 7.202 22.067 1.00 91.81 202 THR A O 1
ATOM 1608 N N . VAL A 1 203 ? -18.560 5.773 22.496 1.00 93.69 203 VAL A N 1
ATOM 1609 C CA . VAL A 1 203 ? -18.988 4.744 21.546 1.00 93.69 203 VAL A CA 1
ATOM 1610 C C . VAL A 1 203 ? -19.705 3.616 22.280 1.00 93.69 203 VAL A C 1
ATOM 1612 O O . VAL A 1 203 ? -19.273 3.179 23.342 1.00 93.69 203 VAL A O 1
ATOM 1615 N N . GLN A 1 204 ? -20.802 3.126 21.701 1.00 91.69 204 GLN A N 1
ATOM 1616 C CA . GLN A 1 204 ? -21.481 1.927 22.190 1.00 91.69 204 GLN A CA 1
ATOM 1617 C C . GLN A 1 204 ? -20.610 0.696 21.886 1.00 91.69 204 GLN A C 1
ATOM 1619 O O . GLN A 1 204 ? -20.280 0.435 20.730 1.00 91.69 204 GLN A O 1
ATOM 1624 N N . HIS A 1 205 ? -20.186 -0.032 22.921 1.00 90.56 205 HIS A N 1
ATOM 1625 C CA . HIS A 1 205 ? -19.187 -1.103 22.793 1.00 90.56 205 HIS A CA 1
ATOM 1626 C C . HIS A 1 205 ? -19.682 -2.344 22.034 1.00 90.56 205 HIS A C 1
ATOM 1628 O O . HIS A 1 205 ? -18.881 -3.053 21.429 1.00 90.56 205 HIS A O 1
ATOM 1634 N N . ASP A 1 206 ? -20.995 -2.564 21.991 1.00 92.44 206 ASP A N 1
ATOM 1635 C CA . ASP A 1 206 ? -21.642 -3.624 21.212 1.00 92.44 206 ASP A CA 1
ATOM 1636 C C . ASP A 1 206 ? -21.470 -3.454 19.692 1.00 92.44 206 ASP A C 1
ATOM 1638 O O . ASP A 1 206 ? -21.564 -4.434 18.953 1.00 92.44 206 ASP A O 1
ATOM 1642 N N . LEU A 1 207 ? -21.153 -2.240 19.220 1.00 92.69 207 LEU A N 1
ATOM 1643 C CA . LEU A 1 207 ? -20.823 -1.972 17.816 1.00 92.69 207 LEU A CA 1
ATOM 1644 C C . LEU A 1 207 ? -19.491 -2.596 17.381 1.00 92.69 207 LEU A C 1
ATOM 1646 O O . LEU A 1 207 ? -19.308 -2.856 16.192 1.00 92.69 207 LEU A O 1
ATOM 1650 N N . THR A 1 208 ? -18.555 -2.795 18.312 1.00 95.00 208 THR A N 1
ATOM 1651 C CA . THR A 1 208 ? -17.214 -3.332 18.037 1.00 95.00 208 THR A CA 1
ATOM 1652 C C . THR A 1 208 ? -16.811 -4.342 19.120 1.00 95.00 208 THR A C 1
ATOM 1654 O O . THR A 1 208 ? -15.975 -4.030 19.979 1.00 95.00 208 THR A O 1
ATOM 1657 N N . PRO A 1 209 ? -17.415 -5.544 19.117 1.00 96.38 209 PRO A N 1
ATOM 1658 C CA . PRO A 1 209 ? -17.236 -6.534 20.177 1.00 96.38 209 PRO A CA 1
ATOM 1659 C C . PRO A 1 209 ? -15.804 -7.074 20.281 1.00 96.38 209 PRO A C 1
ATOM 1661 O O . PRO A 1 209 ? -15.361 -7.412 21.377 1.00 96.38 209 PRO A O 1
ATOM 1664 N N . GLN A 1 210 ? -15.053 -7.162 19.176 1.00 96.12 210 GLN A N 1
ATOM 1665 C CA . GLN A 1 210 ? -13.667 -7.643 19.226 1.00 96.12 210 GLN A CA 1
ATOM 1666 C C . GLN A 1 210 ? -12.752 -6.591 19.852 1.00 96.12 210 GLN A C 1
ATOM 1668 O O . GLN A 1 210 ? -11.858 -6.933 20.625 1.00 96.12 210 GLN A O 1
ATOM 1673 N N . ILE A 1 211 ? -12.976 -5.316 19.521 1.00 96.06 211 ILE A N 1
ATOM 1674 C CA . ILE A 1 211 ? -12.215 -4.199 20.092 1.00 96.06 211 ILE A CA 1
ATOM 1675 C C . ILE A 1 211 ? -12.512 -4.067 21.586 1.00 96.06 211 ILE A C 1
ATOM 1677 O O . ILE A 1 211 ? -11.581 -3.915 22.373 1.00 96.06 211 ILE A O 1
ATOM 1681 N N . ASP A 1 212 ? -13.780 -4.179 21.985 1.00 95.88 212 ASP A N 1
ATOM 1682 C CA . ASP A 1 212 ? -14.170 -4.157 23.395 1.00 95.88 212 ASP A CA 1
ATOM 1683 C C . ASP A 1 212 ? -13.515 -5.294 24.186 1.00 95.88 212 ASP A C 1
ATOM 1685 O O . ASP A 1 212 ? -12.826 -5.040 25.175 1.00 95.88 212 ASP A O 1
ATOM 1689 N N . ALA A 1 213 ? -13.609 -6.532 23.692 1.00 94.69 213 ALA A N 1
ATOM 1690 C CA . ALA A 1 213 ? -12.936 -7.669 24.313 1.00 94.69 213 ALA A CA 1
ATOM 1691 C C . ALA A 1 213 ? -11.417 -7.445 24.436 1.00 94.69 213 ALA A C 1
ATOM 1693 O O . ALA A 1 213 ? -10.828 -7.705 25.484 1.00 94.69 213 ALA A O 1
ATOM 1694 N N . PHE A 1 214 ? -10.773 -6.913 23.394 1.00 93.94 214 PHE A N 1
ATOM 1695 C CA . PHE A 1 214 ? -9.343 -6.605 23.416 1.00 93.94 214 PHE A CA 1
ATOM 1696 C C . PHE A 1 214 ? -8.978 -5.532 24.454 1.00 93.94 214 PHE A C 1
ATOM 1698 O O . PHE A 1 214 ? -7.993 -5.680 25.177 1.00 93.94 214 PHE A O 1
ATOM 1705 N N . GLU A 1 215 ? -9.766 -4.462 24.565 1.00 92.25 215 GLU A N 1
ATOM 1706 C CA . GLU A 1 215 ? -9.555 -3.410 25.564 1.00 92.25 215 GLU A CA 1
ATOM 1707 C C . GLU A 1 215 ? -9.800 -3.900 26.998 1.00 92.25 215 GLU A C 1
ATOM 1709 O O . GLU A 1 215 ? -9.131 -3.430 27.918 1.00 92.25 215 GLU A O 1
ATOM 1714 N N . GLN A 1 216 ? -10.706 -4.859 27.205 1.00 92.00 216 GLN A N 1
ATOM 1715 C CA . GLN A 1 216 ? -10.894 -5.511 28.504 1.00 92.00 216 GLN A CA 1
ATOM 1716 C C . GLN A 1 216 ? -9.667 -6.342 28.894 1.00 92.00 216 GLN A C 1
ATOM 1718 O O . GLN A 1 216 ? -9.180 -6.204 30.015 1.00 92.00 216 GLN A O 1
ATOM 1723 N N . ILE A 1 217 ? -9.113 -7.130 27.965 1.00 91.19 217 ILE A N 1
ATOM 1724 C CA . ILE A 1 217 ? -7.907 -7.943 28.204 1.00 91.19 217 ILE A CA 1
ATOM 1725 C C . ILE A 1 217 ? -6.718 -7.060 28.602 1.00 91.19 217 ILE A C 1
ATOM 1727 O O . ILE A 1 217 ? -6.088 -7.311 29.625 1.00 91.19 217 ILE A O 1
ATOM 1731 N N . LYS A 1 218 ? -6.472 -5.956 27.880 1.00 88.38 218 LYS A N 1
ATOM 1732 C CA . LYS A 1 218 ? -5.390 -5.009 28.215 1.00 88.38 218 LYS A CA 1
ATOM 1733 C C . LYS A 1 218 ? -5.452 -4.469 29.645 1.00 88.38 218 LYS A C 1
ATOM 1735 O O . LYS A 1 218 ? -4.423 -4.105 30.201 1.00 88.38 218 LYS A O 1
ATOM 1740 N N . ARG A 1 219 ? -6.654 -4.336 30.213 1.00 84.75 219 ARG A N 1
ATOM 1741 C CA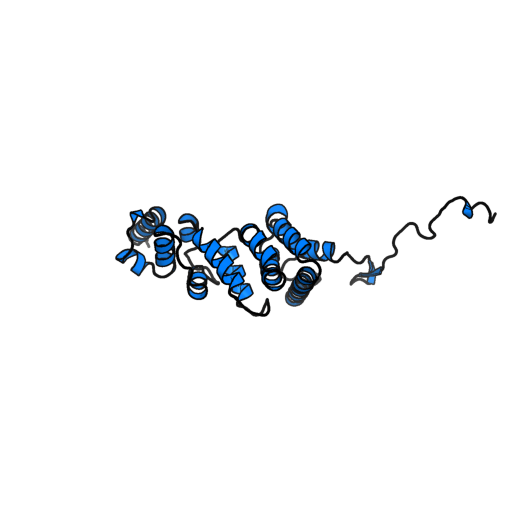 . ARG A 1 219 ? -6.844 -3.835 31.583 1.00 84.75 219 ARG A CA 1
ATOM 1742 C C . ARG A 1 219 ? -6.567 -4.905 32.631 1.00 84.75 219 ARG A C 1
ATOM 1744 O O . ARG A 1 219 ? -6.168 -4.551 33.733 1.00 84.75 219 ARG A O 1
ATOM 1751 N N . LEU A 1 220 ? -6.784 -6.175 32.293 1.00 83.19 220 LEU A N 1
ATOM 1752 C CA . LEU A 1 220 ? -6.473 -7.308 33.163 1.00 83.19 220 LEU A CA 1
ATOM 1753 C C . LEU A 1 220 ? -4.958 -7.542 33.234 1.00 83.19 220 LEU A C 1
ATOM 1755 O O . LEU A 1 220 ? -4.439 -7.735 34.326 1.00 83.19 220 LEU A O 1
ATOM 1759 N N . ASP A 1 221 ? -4.251 -7.408 32.109 1.00 64.31 221 ASP A N 1
ATOM 1760 C CA . ASP A 1 221 ? -2.786 -7.557 32.030 1.00 64.31 221 ASP A CA 1
ATOM 1761 C C . ASP A 1 221 ? -1.998 -6.430 32.740 1.00 64.31 221 ASP A C 1
ATOM 1763 O O . ASP A 1 221 ? -0.781 -6.514 32.884 1.00 64.31 221 ASP A O 1
ATOM 1767 N N . LEU A 1 222 ? -2.667 -5.362 33.196 1.00 57.25 222 LEU A N 1
ATOM 1768 C CA . LEU A 1 222 ? -2.066 -4.294 34.013 1.00 57.25 222 LEU A CA 1
ATOM 1769 C C . LEU A 1 222 ? -2.100 -4.594 35.527 1.00 57.25 222 LEU A C 1
ATOM 1771 O O . LEU A 1 222 ? -1.648 -3.763 36.316 1.00 57.25 222 LEU A O 1
ATOM 1775 N N . GLY A 1 223 ? -2.622 -5.756 35.935 1.00 54.06 223 GLY A N 1
ATOM 1776 C CA . GLY A 1 223 ? -2.494 -6.299 37.286 1.00 54.06 223 GLY A CA 1
ATOM 1777 C C . GLY A 1 223 ? -1.484 -7.448 37.311 1.00 54.06 223 GLY A C 1
ATOM 1778 O O . GLY A 1 223 ? -1.732 -8.486 36.712 1.00 54.06 223 GLY A O 1
ATOM 1779 N N . ASP A 1 224 ? -0.381 -7.250 38.031 1.00 49.47 224 ASP A N 1
ATOM 1780 C CA . ASP A 1 224 ? 0.676 -8.224 38.344 1.00 49.47 224 ASP A CA 1
ATOM 1781 C C . ASP A 1 224 ? 1.545 -8.719 37.174 1.00 49.47 224 ASP A C 1
ATOM 1783 O O . ASP A 1 224 ? 1.370 -9.804 36.622 1.00 49.47 224 ASP A O 1
ATOM 1787 N N . SER A 1 225 ? 2.617 -7.967 36.910 1.00 39.66 225 SER A N 1
ATOM 1788 C CA . SER A 1 225 ? 3.879 -8.580 36.492 1.00 39.66 225 SER A CA 1
ATOM 1789 C C . SER A 1 225 ? 4.607 -9.020 37.774 1.00 39.66 225 SER A C 1
ATOM 1791 O O . SER A 1 225 ? 4.926 -8.142 38.577 1.00 39.66 225 SER A O 1
ATOM 1793 N N . PRO A 1 226 ? 4.849 -10.321 38.028 1.00 48.31 226 PRO A N 1
ATOM 1794 C CA . PRO A 1 226 ? 5.749 -10.735 39.099 1.00 48.31 226 PRO A CA 1
ATOM 1795 C C . PRO A 1 226 ? 7.178 -10.330 38.717 1.00 48.31 226 PRO A C 1
ATOM 1797 O O . PRO A 1 226 ? 7.575 -10.536 37.566 1.00 48.31 226 PRO A O 1
ATOM 1800 N N . ASP A 1 227 ? 7.897 -9.738 39.671 1.00 39.59 227 ASP A N 1
ATOM 1801 C CA . ASP A 1 227 ? 9.335 -9.434 39.599 1.00 39.59 227 ASP A CA 1
ATOM 1802 C C . ASP A 1 227 ? 10.198 -10.654 39.217 1.00 39.59 227 ASP A C 1
ATOM 1804 O O . ASP A 1 227 ? 9.872 -11.789 39.649 1.00 39.59 227 ASP A O 1
#

Secondary structure (DSSP, 8-state):
-TTTTTTS---S-SSPPP-EE-TTS-EE-PPPHHHHHHHHHHH--SS-BTTB-HHHHHHHHHHHHHHHHHH-HHHHHHHHHHHHHTS---HHHHHHHHHHHHH-HHHHHHHHHHH--SHHHHHHHHHHHHSTTSTT---HHHHHHHHHHHTT--HHHHHHHHS--SS--HHHHHHHH-PPPSSHHHHHHHHHHH-HHHHHHHS-GGG-HHHHHHHHHHHHTTS----

Sequence (227 aa):
MARVLDKFNLRKHPYVRADRINPEGFPSFQRSDEEAYLQVLLTNTLTGTFYAQESQLLQESLALHASMTQRDPAFAARALVYARNAGMMRMQPIVGLAYLAKADHTLFHRVFGRVILTPGDLTDFVEIVRGDVVPGGMGRSIKTAVNGWLNSLSEYHAIKYATGGQGYSLRDVLRVTHPKPVNPVQDAIFIWLTDPEKWRQTVQHDLTPQIDAFEQIKRLDLGDSPD

pLDDT: mean 86.12, std 15.69, range [39.59, 98.62]